Protein 2F2L (pdb70)

Secondary structure (DSSP, 8-state):
-EE-GGGGTPPPPSS--PBPPSSEEEEEEEE--S---SSHHHHHHHHHHHHHIIIIIS----S-SEEE-TTSPEEESSTTTB---SSS-HHHHTT-EEEEESS--SSSPPPHHHHHHHHHHHHHHHHTTSEEEEEEEEEHHHH-TT-GGG--HHHHHTTTT-TTB-/--EE-GGGGTPPPPSSPPPBPPSSEEEEEEEE-SS---SSHHHHHHHHHHHHHIIIIIS--SS-S-SEEE-TTS-EEESS-TTB--SSSTT-STT-EEEEESS--SSSPPPHHHHHHHHHHHHHHHHTTSEEEEEEEEEGGGTSSS-TT-HHHHHHHTTSTTB---

B-factor: mean 22.07, std 8.06, range [14.03, 99.48]

Nearest PDB structures (foldseek):
  1z6i-assembly1_A  TM=1.001E+00  e=1.846E-34  Drosophila melanogaster
  4zxm-assembly1_A  TM=9.402E-01  e=8.261E-18  Branchiostoma belcheri tsingtauense
  5xz3-assembly4_D  TM=9.185E-01  e=4.351E-17  Apis mellifera
  1yck-assembly1_A  TM=9.517E-01  e=1.892E-16  Homo sapiens
  3cor-assembly1_C  TM=9.547E-01  e=1.462E-15  Camelus dromedarius

Organism: Drosophila melanogaster (NCBI:txid7227)

Radius of gyration: 22.09 Å; Cα contacts (8 Å, |Δi|>4): 745; chains: 2; bounding box: 41×66×51 Å

GO terms:
  GO:0005886 plasma membrane (C, IDA)
  GO:0009617 response to bacterium (P, IDA)
  GO:0019731 antibacterial humoral response (P, IMP)
  GO:0098542 defense response to other organism (P, IMP)
  GO:0050777 negative regulation of immune response (P, IMP)
  GO:0061060 negative regulation of peptidoglycan recognition protein signaling pathway (P, IMP)
  GO:0005102 signaling receptor binding (F, IPI)

Solvent-accessible surface area: 15552 Å² total

Sequence (332 aa):
DDFVERQQWLAQPPQKEIPDLELPVGLVIALPTNSENCSTQAICVLRVRLLQTYDIESSQKDIAYNFLIGGDGNVYVGRGWNKMGAHMNNINYDSQSLSFAYIGSFKTIQPSAKKQLSVTRLLLERRGVKLGKIAPSYRFTASSKLMPSVTDFKADALYASFANWTHWSMVILKVAEWGGRPAKRMLDAQQLPINRVVISHTAAEGCESREVCSARVNVVQSFHMDSWGWDHIGYNFLVGGDGRVYEGRGWDYVGAHTKGYNRGSIGISFIGTFTTRKPNERQLEACQLLLQEGVRLKKLTTNYRLYGHRQLSATESPGEELYKIIKKWPHWSHE

Structure (mmCIF, N/CA/C/O backbone):
data_2F2L
#
_entry.id   2F2L
#
_cell.length_a   41.123
_cell.length_b   79.695
_cell.length_c   114.389
_cell.angle_alpha   90.00
_cell.angle_beta   90.00
_cell.angle_gamma   90.00
#
_symmetry.space_group_name_H-M   'P 21 21 21'
#
loop_
_entity.id
_entity.type
_entity.pdbx_description
1 polymer 'Peptidoglycan-recognition protein-LC isoform LCa'
2 polymer 'Peptidoglycan recognition protein-LC isoform LCx'
3 non-polymer 2-acetamido-2-deoxy-beta-D-glucopyranose
4 non-polymer 2-acetylamino-2-deoxy-alpha-L-idopyranose
5 non-polymer 'SULFATE ION'
6 non-polymer GLCNAC(BETA1-4)-MURNAC(1,6-ANHYDRO)-L-ALA-GAMMA-D-GLU-MESO-A2PM-D-ALA
7 non-polymer 'CITRIC ACID'
8 water water
#
loop_
_atom_site.group_PDB
_atom_site.id
_atom_site.type_symbol
_atom_site.label_atom_id
_atom_site.label_alt_id
_atom_site.label_comp_id
_atom_site.label_asym_id
_atom_site.label_entity_id
_atom_site.label_seq_id
_atom_site.pdbx_PDB_ins_code
_atom_site.Cartn_x
_atom_site.Cartn_y
_atom_site.Cartn_z
_atom_site.occupancy
_atom_site.B_iso_or_equiv
_atom_site.auth_seq_id
_atom_site.auth_comp_id
_atom_site.auth_asym_id
_atom_site.auth_atom_id
_atom_site.pdbx_PDB_model_num
ATOM 1 N N A ASP A 1 1 ? 17.279 -5.650 13.812 0.50 22.31 354 ASP A N 1
ATOM 2 N N B ASP A 1 1 ? 17.008 -6.373 13.191 0.50 21.83 354 ASP A N 1
ATOM 3 C CA A ASP A 1 1 ? 18.529 -6.306 13.310 0.50 22.02 354 ASP A CA 1
ATOM 4 C CA B ASP A 1 1 ? 18.484 -6.590 13.021 0.50 21.58 354 ASP A CA 1
ATOM 5 C C A ASP A 1 1 ? 19.227 -5.486 12.217 0.50 21.84 354 ASP A C 1
ATOM 6 C C B ASP A 1 1 ? 19.216 -5.539 12.157 0.50 21.58 354 ASP A C 1
ATOM 7 O O A ASP A 1 1 ? 20.425 -5.668 11.998 0.50 21.74 354 ASP A O 1
ATOM 8 O O B ASP A 1 1 ? 20.445 -5.581 12.079 0.50 21.51 354 ASP A O 1
ATOM 17 N N . PHE A 1 2 ? 18.482 -4.611 11.531 1.00 21.51 355 PHE A N 1
ATOM 18 C CA . PHE A 1 2 ? 19.085 -3.563 10.661 1.00 21.16 355 PHE A CA 1
ATOM 19 C C . PHE A 1 2 ? 19.075 -2.206 11.353 1.00 20.65 355 PHE A C 1
ATOM 20 O O . PHE A 1 2 ? 18.047 -1.776 11.851 1.00 20.70 355 PHE A O 1
ATOM 28 N N . VAL A 1 3 ? 20.209 -1.524 11.357 1.00 19.96 356 VAL A N 1
ATOM 29 C CA . VAL A 1 3 ? 20.287 -0.173 11.911 1.00 20.12 356 VAL A CA 1
ATOM 30 C C . VAL A 1 3 ? 20.352 0.780 10.725 1.00 19.70 356 VAL A C 1
ATOM 31 O O . VAL A 1 3 ? 21.320 0.779 9.960 1.00 19.63 356 VAL A O 1
ATOM 35 N N . GLU A 1 4 ? 19.278 1.539 10.552 1.00 19.18 357 GLU A N 1
ATOM 36 C CA . GLU A 1 4 ? 19.109 2.390 9.397 1.00 19.94 357 GLU A CA 1
ATOM 37 C C . GLU A 1 4 ? 20.055 3.575 9.533 1.00 19.84 357 GLU A C 1
ATOM 38 O O . GLU A 1 4 ? 20.517 3.906 10.622 1.00 19.57 357 GLU A O 1
ATOM 44 N N . ARG A 1 5 ? 20.342 4.192 8.398 1.00 20.62 358 ARG A N 1
ATOM 45 C CA . ARG A 1 5 ? 21.240 5.339 8.317 1.00 20.15 358 ARG A CA 1
ATOM 46 C C . ARG A 1 5 ? 20.904 6.415 9.353 1.00 20.45 358 ARG A C 1
ATOM 47 O O . ARG A 1 5 ? 21.791 6.941 10.026 1.00 19.87 358 ARG A O 1
ATOM 55 N N . GLN A 1 6 ? 19.618 6.745 9.459 1.00 20.54 359 GLN A N 1
ATOM 56 C CA . GLN A 1 6 ? 19.157 7.757 10.408 1.00 21.10 359 GLN A CA 1
ATOM 57 C C . GLN A 1 6 ? 19.530 7.398 11.858 1.00 20.45 359 GLN A C 1
ATOM 58 O O . GLN A 1 6 ? 19.884 8.288 12.656 1.00 18.62 359 GLN A O 1
ATOM 64 N N . GLN A 1 7 ? 19.471 6.102 12.191 1.00 19.69 360 GLN A N 1
ATOM 65 C CA . GLN A 1 7 ? 19.791 5.673 13.545 1.00 19.74 360 GLN A CA 1
ATOM 66 C C . GLN A 1 7 ? 21.282 5.818 13.842 1.00 19.38 360 GLN A C 1
ATOM 67 O O . GLN A 1 7 ? 21.645 5.915 15.010 1.00 19.18 360 GLN A O 1
ATOM 73 N N . TRP A 1 8 ? 22.149 5.825 12.821 1.00 18.96 361 TRP A N 1
ATOM 74 C CA . TRP A 1 8 ? 23.589 6.068 13.088 1.00 19.64 361 TRP A CA 1
ATOM 75 C C . TRP A 1 8 ? 24.061 7.479 12.711 1.00 19.58 361 TRP A C 1
ATOM 76 O O . TRP A 1 8 ? 25.254 7.768 12.635 1.00 19.69 361 TRP A O 1
ATOM 87 N N . LEU A 1 9 ? 23.099 8.381 12.550 1.00 20.14 362 LEU A N 1
ATOM 88 C CA . LEU A 1 9 ? 23.393 9.795 12.360 1.00 20.42 362 LEU A CA 1
ATOM 89 C C . LEU A 1 9 ? 24.096 10.051 11.030 1.00 20.26 362 LEU A C 1
ATOM 90 O O . LEU A 1 9 ? 24.849 10.998 10.888 1.00 20.03 362 LEU A O 1
ATOM 95 N N . ALA A 1 10 ? 23.803 9.209 10.038 1.00 20.33 363 ALA A N 1
ATOM 96 C CA . ALA A 1 10 ? 24.405 9.335 8.731 1.00 20.15 363 ALA A CA 1
ATOM 97 C C . ALA A 1 10 ? 24.226 10.733 8.133 1.00 20.41 363 ALA A C 1
ATOM 98 O O . ALA A 1 10 ? 23.126 11.296 8.125 1.00 21.33 363 ALA A O 1
ATOM 100 N N . GLN A 1 11 ? 25.332 11.269 7.640 1.00 20.02 364 GLN A N 1
ATOM 101 C CA . GLN A 1 11 ? 25.355 12.465 6.806 1.00 19.59 364 GLN A CA 1
ATOM 102 C C . GLN A 1 11 ? 24.724 12.105 5.461 1.00 19.43 364 GLN A C 1
ATOM 103 O O . GLN A 1 11 ? 24.988 11.026 4.928 1.00 17.93 364 GLN A O 1
ATOM 109 N N . PRO A 1 12 ? 23.861 12.975 4.916 1.00 19.75 365 PRO A N 1
ATOM 110 C CA . PRO A 1 12 ? 23.345 12.654 3.599 1.00 20.12 365 PRO A CA 1
ATOM 111 C C . PRO A 1 12 ? 24.486 12.682 2.567 1.00 20.15 365 PRO A C 1
ATOM 112 O O . PRO A 1 12 ? 25.446 13.428 2.761 1.00 21.11 365 PRO A O 1
ATOM 116 N N . PRO A 1 13 ? 24.421 11.832 1.526 1.00 19.83 366 PRO A N 1
ATOM 117 C CA . PRO A 1 13 ? 25.450 11.820 0.483 1.00 19.88 366 PRO A CA 1
ATOM 118 C C . PRO A 1 13 ? 25.708 13.184 -0.138 1.00 19.79 366 PRO A C 1
ATOM 119 O O . PRO A 1 13 ? 24.799 14.022 -0.256 1.00 18.13 366 PRO A O 1
ATOM 123 N N . GLN A 1 14 ? 26.953 13.375 -0.553 1.00 20.17 367 GLN A N 1
ATOM 124 C CA . GLN A 1 14 ? 27.413 14.648 -1.088 1.00 20.13 367 GLN A CA 1
ATOM 125 C C . GLN A 1 14 ? 26.727 14.993 -2.409 1.00 20.13 367 GLN A C 1
ATOM 126 O O . GLN A 1 14 ? 26.392 16.154 -2.659 1.00 19.64 367 GLN A O 1
ATOM 132 N N . LYS A 1 15 ? 26.567 13.974 -3.256 1.00 20.10 368 LYS A N 1
ATOM 133 C CA . LYS A 1 15 ? 25.947 14.084 -4.580 1.00 20.45 368 LYS A CA 1
ATOM 134 C C . LYS A 1 15 ? 25.165 12.800 -4.876 1.00 20.55 368 LYS A C 1
ATOM 135 O O . LYS A 1 15 ? 25.184 11.862 -4.085 1.00 21.77 368 LYS A O 1
ATOM 141 N N . GLU A 1 16 ? 24.514 12.743 -6.031 1.00 20.10 369 GLU A N 1
ATOM 142 C CA . GLU A 1 16 ? 23.857 11.526 -6.472 1.00 19.90 369 GLU A CA 1
ATOM 143 C C . GLU A 1 16 ? 24.881 10.390 -6.601 1.00 19.44 369 GLU A C 1
ATOM 144 O O . GLU A 1 16 ? 26.015 10.596 -7.031 1.00 18.56 369 GLU A O 1
ATOM 150 N N . ILE A 1 17 ? 24.452 9.191 -6.233 1.00 19.38 370 ILE A N 1
ATOM 151 C CA . ILE A 1 17 ? 25.266 7.982 -6.329 1.00 19.52 370 ILE A CA 1
ATOM 152 C C . ILE A 1 17 ? 24.629 7.061 -7.367 1.00 19.04 370 ILE A C 1
ATOM 153 O O . ILE A 1 17 ? 23.406 6.954 -7.424 1.00 18.57 370 ILE A O 1
ATOM 158 N N . PRO A 1 18 ? 25.439 6.423 -8.221 1.00 19.48 371 PRO A N 1
ATOM 159 C CA . PRO A 1 18 ? 24.814 5.612 -9.277 1.00 19.83 371 PRO A CA 1
ATOM 160 C C . PRO A 1 18 ? 24.156 4.342 -8.732 1.00 19.90 371 PRO A C 1
ATOM 161 O O . PRO A 1 18 ? 24.605 3.800 -7.733 1.00 19.33 371 PRO A O 1
ATOM 165 N N . ASP A 1 19 ? 23.087 3.904 -9.383 1.00 20.41 372 ASP A N 1
ATOM 166 C CA . ASP A 1 19 ? 22.449 2.636 -9.062 1.00 20.57 372 ASP A CA 1
ATOM 167 C C . ASP A 1 19 ? 23.282 1.476 -9.587 1.00 20.81 372 ASP A C 1
ATOM 168 O O . ASP A 1 19 ? 23.876 1.557 -10.658 1.00 21.20 372 ASP A O 1
ATOM 173 N N . LEU A 1 20 ? 23.285 0.381 -8.844 1.00 20.81 373 LEU A N 1
ATOM 174 C CA . LEU A 1 20 ? 23.731 -0.910 -9.380 1.00 20.52 373 LEU A CA 1
ATOM 175 C C . LEU A 1 20 ? 22.748 -1.528 -10.377 1.00 20.37 373 LEU A C 1
ATOM 176 O O . LEU A 1 20 ? 21.531 -1.415 -10.210 1.00 19.88 373 LEU A O 1
ATOM 181 N N . GLU A 1 21 ? 23.282 -2.209 -11.392 1.00 20.42 374 GLU A N 1
ATOM 182 C CA . GLU A 1 21 ? 22.496 -3.167 -12.168 1.00 20.62 374 GLU A CA 1
ATOM 183 C C . GLU A 1 21 ? 22.335 -4.423 -11.313 1.00 20.41 374 GLU A C 1
ATOM 184 O O . GLU A 1 21 ? 23.330 -5.041 -10.915 1.00 20.72 374 GLU A O 1
ATOM 190 N N . LEU A 1 22 ? 21.097 -4.795 -11.023 1.00 19.94 375 LEU A N 1
ATOM 191 C CA . LEU A 1 22 ? 20.825 -5.933 -10.143 1.00 19.99 375 LEU A CA 1
ATOM 192 C C . LEU A 1 22 ? 20.250 -7.111 -10.940 1.00 19.80 375 LEU A C 1
ATOM 193 O O . LEU A 1 22 ? 19.670 -6.911 -11.984 1.00 18.50 375 LEU A O 1
ATOM 198 N N . PRO A 1 23 ? 20.395 -8.344 -10.426 1.00 20.28 376 PRO A N 1
ATOM 199 C CA . PRO A 1 23 ? 21.104 -8.715 -9.208 1.00 20.43 376 PRO A CA 1
ATOM 200 C C . PRO A 1 23 ? 22.598 -8.765 -9.449 1.00 20.27 376 PRO A C 1
ATOM 201 O O . PRO A 1 23 ? 23.018 -8.928 -10.600 1.00 20.84 376 PRO A O 1
ATOM 205 N N . VAL A 1 24 ? 23.390 -8.623 -8.388 1.00 19.96 377 VAL A N 1
ATOM 206 C CA . VAL A 1 24 ? 24.846 -8.809 -8.489 1.00 19.68 377 VAL A CA 1
ATOM 207 C C . VAL A 1 24 ? 25.219 -10.281 -8.340 1.00 19.70 377 VAL A C 1
ATOM 208 O O . VAL A 1 24 ? 24.544 -11.044 -7.629 1.00 19.38 377 VAL A O 1
ATOM 212 N N . GLY A 1 25 ? 26.299 -10.675 -9.005 1.00 19.55 378 GLY A N 1
ATOM 213 C CA . GLY A 1 25 ? 26.817 -12.041 -8.904 1.00 19.38 378 GLY A CA 1
ATOM 214 C C . GLY A 1 25 ? 27.972 -12.155 -7.925 1.00 19.18 378 GLY A C 1
ATOM 215 O O . GLY A 1 25 ? 28.512 -13.243 -7.704 1.00 18.12 378 GLY A O 1
ATOM 216 N N . LEU A 1 26 ? 28.335 -11.030 -7.318 1.00 18.90 379 LEU A N 1
ATOM 217 C CA . LEU A 1 26 ? 29.529 -10.961 -6.480 1.00 19.02 379 LEU A CA 1
ATOM 218 C C . LEU A 1 26 ? 29.299 -10.141 -5.205 1.00 18.87 379 LEU A C 1
ATOM 219 O O . LEU A 1 26 ? 28.803 -9.011 -5.259 1.00 19.10 379 LEU A O 1
ATOM 224 N N . VAL A 1 27 ? 29.671 -10.713 -4.069 1.00 18.38 380 VAL A N 1
ATOM 225 C CA . VAL A 1 27 ? 29.631 -10.024 -2.780 1.00 18.32 380 VAL A CA 1
ATOM 226 C C . VAL A 1 27 ? 31.040 -10.056 -2.204 1.00 18.40 380 VAL A C 1
ATOM 227 O O . VAL A 1 27 ? 31.678 -11.120 -2.183 1.00 18.30 380 VAL A O 1
ATOM 231 N N . ILE A 1 28 ? 31.539 -8.901 -1.754 1.00 18.35 381 ILE A N 1
ATOM 232 C CA . ILE A 1 28 ? 32.938 -8.758 -1.323 1.00 18.05 381 ILE A CA 1
ATOM 233 C C . ILE A 1 28 ? 33.036 -8.404 0.157 1.00 18.67 381 ILE A C 1
ATOM 234 O O . ILE A 1 28 ? 32.375 -7.454 0.640 1.00 18.54 381 ILE A O 1
ATOM 239 N N . ALA A 1 29 ? 33.860 -9.163 0.880 1.00 18.37 382 ALA A N 1
ATOM 240 C CA . ALA A 1 29 ? 34.077 -8.911 2.300 1.00 18.95 382 ALA A CA 1
ATOM 241 C C . ALA A 1 29 ? 35.327 -8.055 2.504 1.00 18.72 382 ALA A C 1
ATOM 242 O O . ALA A 1 29 ? 36.316 -8.210 1.793 1.00 19.75 382 ALA A O 1
ATOM 244 N N . LEU A 1 30 ? 35.244 -7.118 3.439 1.00 18.69 383 LEU A N 1
ATOM 245 C CA . LEU A 1 30 ? 36.349 -6.223 3.745 1.00 19.34 383 LEU A CA 1
ATOM 246 C C . LEU A 1 30 ? 36.383 -5.918 5.250 1.00 19.53 383 LEU A C 1
ATOM 247 O O . LEU A 1 30 ? 35.347 -5.922 5.908 1.00 19.77 383 LEU A O 1
ATOM 252 N N . PRO A 1 31 ? 37.577 -5.637 5.789 1.00 19.25 384 PRO A N 1
ATOM 253 C CA . PRO A 1 31 ? 37.676 -5.105 7.145 1.00 19.43 384 PRO A CA 1
ATOM 254 C C . PRO A 1 31 ? 37.516 -3.580 7.130 1.00 19.33 384 PRO A C 1
ATOM 255 O O . PRO A 1 31 ? 37.833 -2.941 6.126 1.00 19.01 384 PRO A O 1
ATOM 259 N N . THR A 1 32 ? 37.037 -2.989 8.217 1.00 19.65 385 THR A N 1
ATOM 260 C CA . THR A 1 32 ? 37.007 -1.521 8.277 1.00 20.14 385 THR A CA 1
ATOM 261 C C . THR A 1 32 ? 38.364 -0.977 8.742 1.00 20.42 385 THR A C 1
ATOM 262 O O . THR A 1 32 ? 38.674 0.201 8.539 1.00 19.91 385 THR A O 1
ATOM 266 N N . ASN A 1 33 ? 39.163 -1.844 9.371 1.00 20.74 386 ASN A N 1
ATOM 267 C CA . ASN A 1 33 ? 40.398 -1.455 10.064 1.00 20.44 386 ASN A CA 1
ATOM 268 C C . ASN A 1 33 ? 40.210 -0.339 11.083 1.00 20.61 386 ASN A C 1
ATOM 269 O O . ASN A 1 33 ? 41.120 0.441 11.346 1.00 21.13 386 ASN A O 1
ATOM 274 N N . SER A 1 34 ? 39.023 -0.288 11.674 1.00 21.22 387 SER A N 1
ATOM 275 C CA . SER A 1 34 ? 38.737 0.565 12.801 1.00 20.98 387 SER A CA 1
ATOM 276 C C . SER A 1 34 ? 38.762 -0.337 14.029 1.00 21.36 387 SER A C 1
ATOM 277 O O . SER A 1 34 ? 38.790 -1.565 13.895 1.00 22.02 387 SER A O 1
ATOM 280 N N . GLU A 1 35 ? 38.746 0.258 15.217 1.00 20.93 388 GLU A N 1
ATOM 281 C CA . GLU A 1 35 ? 38.423 -0.488 16.431 1.00 21.66 388 GLU A CA 1
ATOM 282 C C . GLU A 1 35 ? 37.089 -1.200 16.247 1.00 21.16 388 GLU A C 1
ATOM 283 O O . GLU A 1 35 ? 36.261 -0.768 15.454 1.00 20.82 388 GLU A O 1
ATOM 289 N N . ASN A 1 36 ? 36.888 -2.298 16.961 1.00 21.21 389 ASN A N 1
ATOM 290 C CA . ASN A 1 36 ? 35.662 -3.071 16.826 1.00 21.89 389 ASN A CA 1
ATOM 291 C C . ASN A 1 36 ? 34.562 -2.515 17.747 1.00 21.31 389 ASN A C 1
ATOM 292 O O . ASN A 1 36 ? 34.689 -1.411 18.276 1.00 21.23 389 ASN A O 1
ATOM 297 N N . CYS A 1 37 ? 33.477 -3.258 17.912 1.00 21.05 390 CYS A N 1
ATOM 298 C CA . CYS A 1 37 ? 32.356 -2.811 18.740 1.00 20.85 390 CYS A CA 1
ATOM 299 C C . CYS A 1 37 ? 31.531 -4.021 19.193 1.00 20.25 390 CYS A C 1
ATOM 300 O O . CYS A 1 37 ? 31.426 -4.999 18.473 1.00 20.44 390 CYS A O 1
ATOM 303 N N . SER A 1 38 ? 30.982 -3.974 20.405 1.00 19.71 391 SER A N 1
ATOM 304 C CA . SER A 1 38 ? 30.188 -5.082 20.914 1.00 19.08 391 SER A CA 1
ATOM 305 C C . SER A 1 38 ? 28.783 -4.695 21.339 1.00 18.46 391 SER A C 1
ATOM 306 O O . SER A 1 38 ? 28.034 -5.542 21.826 1.00 18.14 391 SER A O 1
ATOM 309 N N . THR A 1 39 ? 28.433 -3.425 21.192 1.00 17.52 392 THR A N 1
ATOM 310 C CA . THR A 1 39 ? 27.094 -2.948 21.488 1.00 18.09 392 THR A CA 1
ATOM 311 C C . THR A 1 39 ? 26.673 -1.979 20.394 1.00 17.46 392 THR A C 1
ATOM 312 O O . THR A 1 39 ? 27.519 -1.385 19.745 1.00 17.15 392 THR A O 1
ATOM 316 N N . GLN A 1 40 ? 25.369 -1.833 20.188 1.00 17.55 393 GLN A N 1
ATOM 317 C CA . GLN A 1 40 ? 24.846 -0.910 19.174 1.00 17.80 393 GLN A CA 1
ATOM 318 C C . GLN A 1 40 ? 25.393 0.513 19.333 1.00 17.51 393 GLN A C 1
ATOM 319 O O . GLN A 1 40 ? 25.761 1.142 18.360 1.00 16.72 393 GLN A O 1
ATOM 325 N N . ALA A 1 41 ? 25.469 1.008 20.563 1.00 17.74 394 ALA A N 1
ATOM 326 C CA . ALA A 1 41 ? 25.941 2.376 20.795 1.00 17.82 394 ALA A CA 1
ATOM 327 C C . ALA A 1 41 ? 27.383 2.602 20.309 1.00 18.09 394 ALA A C 1
ATOM 328 O O . ALA A 1 41 ? 27.708 3.657 19.743 1.00 17.48 394 ALA A O 1
ATOM 330 N N . ILE A 1 42 ? 28.250 1.618 20.530 1.00 17.93 395 ILE A N 1
ATOM 331 C CA . ILE A 1 42 ? 29.639 1.747 20.092 1.00 18.01 395 ILE A CA 1
ATOM 332 C C . ILE A 1 42 ? 29.765 1.489 18.593 1.00 17.76 395 ILE A C 1
ATOM 333 O O . ILE A 1 42 ? 30.550 2.149 17.915 1.00 16.95 395 ILE A O 1
ATOM 338 N N . CYS A 1 43 ? 28.999 0.534 18.067 1.00 18.36 396 CYS A N 1
ATOM 339 C CA . CYS A 1 43 ? 28.988 0.298 16.619 1.00 18.65 396 CYS A CA 1
ATOM 340 C C . CYS A 1 43 ? 28.540 1.537 15.862 1.00 18.62 396 CYS A C 1
ATOM 341 O O . CYS A 1 43 ? 29.122 1.875 14.838 1.00 18.63 396 CYS A O 1
ATOM 344 N N . VAL A 1 44 ? 27.509 2.205 16.366 1.00 18.42 397 VAL A N 1
ATOM 345 C CA . VAL A 1 44 ? 27.052 3.451 15.783 1.00 19.01 397 VAL A CA 1
ATOM 346 C C . VAL A 1 44 ? 28.194 4.482 15.733 1.00 18.91 397 VAL A C 1
ATOM 347 O O . VAL A 1 44 ? 28.369 5.141 14.721 1.00 18.83 397 VAL A O 1
ATOM 351 N N . LEU A 1 45 ? 28.950 4.604 16.825 1.00 19.08 398 LEU A N 1
ATOM 352 C CA . LEU A 1 45 ? 30.138 5.464 16.869 1.00 19.31 398 LEU A CA 1
ATOM 353 C C . LEU A 1 45 ? 31.125 5.074 15.785 1.00 19.39 398 LEU A C 1
ATOM 354 O O . LEU A 1 45 ? 31.638 5.929 15.040 1.00 19.73 398 LEU A O 1
ATOM 359 N N . ARG A 1 46 ? 31.404 3.778 15.683 1.00 18.96 399 ARG A N 1
ATOM 360 C CA . ARG A 1 46 ? 32.343 3.311 14.666 1.00 18.97 399 ARG A CA 1
ATOM 361 C C . ARG A 1 46 ? 31.883 3.670 13.251 1.00 18.82 399 ARG A C 1
ATOM 362 O O . ARG A 1 46 ? 32.685 4.162 12.446 1.00 19.29 399 ARG A O 1
ATOM 370 N N . VAL A 1 47 ? 30.609 3.408 12.949 1.00 18.82 400 VAL A N 1
ATOM 371 C CA . VAL A 1 47 ? 30.096 3.591 11.589 1.00 19.10 400 VAL A CA 1
ATOM 372 C C . VAL A 1 47 ? 30.053 5.081 11.209 1.00 19.22 400 VAL A C 1
ATOM 373 O O . VAL A 1 47 ? 30.451 5.439 10.104 1.00 19.71 400 VAL A O 1
ATOM 377 N N . ARG A 1 48 ? 29.603 5.930 12.138 1.00 19.59 401 ARG A N 1
ATOM 378 C CA . ARG A 1 48 ? 29.481 7.367 11.884 1.00 19.61 401 ARG A CA 1
ATOM 379 C C . ARG A 1 48 ? 30.864 7.988 11.691 1.00 19.50 401 ARG A C 1
ATOM 380 O O . ARG A 1 48 ? 31.058 8.795 10.776 1.00 18.68 401 ARG A O 1
ATOM 388 N N . LEU A 1 49 ? 31.835 7.567 12.501 1.00 19.14 402 LEU A N 1
ATOM 389 C CA . LEU A 1 49 ? 33.203 8.045 12.323 1.00 19.57 402 LEU A CA 1
ATOM 390 C C . LEU A 1 49 ? 33.868 7.545 11.030 1.00 19.75 402 LEU A C 1
ATOM 391 O O . LEU A 1 49 ? 34.642 8.271 10.419 1.00 20.26 402 LEU A O 1
ATOM 396 N N . LEU A 1 50 ? 33.600 6.303 10.638 1.00 19.68 403 LEU A N 1
ATOM 397 C CA . LEU A 1 50 ? 34.047 5.798 9.326 1.00 19.72 403 LEU A CA 1
ATOM 398 C C . LEU A 1 50 ? 33.468 6.596 8.165 1.00 19.06 403 LEU A C 1
ATOM 399 O O . LEU A 1 50 ? 34.147 6.805 7.157 1.00 19.25 403 LEU A O 1
ATOM 404 N N . GLN A 1 51 ? 32.206 7.017 8.295 1.00 18.83 404 GLN A N 1
ATOM 405 C CA . GLN A 1 51 ? 31.583 7.806 7.244 1.00 18.99 404 GLN A CA 1
ATOM 406 C C . GLN A 1 51 ? 32.334 9.106 7.061 1.00 18.99 404 GLN A C 1
ATOM 407 O O . GLN A 1 51 ? 32.626 9.493 5.960 1.00 19.48 404 GLN A O 1
ATOM 413 N N . THR A 1 52 ? 32.630 9.791 8.145 1.00 19.35 405 THR A N 1
ATOM 414 C CA . THR A 1 52 ? 33.455 10.993 8.060 1.00 19.71 405 THR A CA 1
ATOM 415 C C . THR A 1 52 ? 34.808 10.743 7.416 1.00 19.49 405 THR A C 1
ATOM 416 O O . THR A 1 52 ? 35.238 11.516 6.575 1.00 19.64 405 THR A O 1
ATOM 420 N N . TYR A 1 53 ? 35.487 9.680 7.837 1.00 19.69 406 TYR A N 1
ATOM 421 C CA . TYR A 1 53 ? 36.755 9.320 7.266 1.00 19.26 406 TYR A CA 1
ATOM 422 C C . TYR A 1 53 ? 36.620 9.096 5.760 1.00 19.30 406 TYR A C 1
ATOM 423 O O . TYR A 1 53 ? 37.390 9.625 4.967 1.00 18.80 406 TYR A O 1
ATOM 432 N N . ASP A 1 54 ? 35.625 8.321 5.370 1.00 19.49 407 ASP A N 1
ATOM 433 C CA . ASP A 1 54 ? 35.414 8.032 3.954 1.00 19.28 407 ASP A CA 1
ATOM 434 C C . ASP A 1 54 ? 35.122 9.271 3.125 1.00 19.53 407 ASP A C 1
ATOM 435 O O . ASP A 1 54 ? 35.627 9.401 2.002 1.00 18.11 407 ASP A O 1
ATOM 440 N N . ILE A 1 55 ? 34.313 10.178 3.665 1.00 19.40 408 ILE A N 1
ATOM 441 C CA . ILE A 1 55 ? 33.980 11.399 2.932 1.00 19.42 408 ILE A CA 1
ATOM 442 C C . ILE A 1 55 ? 35.132 12.398 2.921 1.00 19.93 408 ILE A C 1
ATOM 443 O O . ILE A 1 55 ? 35.497 12.932 1.855 1.00 19.44 408 ILE A O 1
ATOM 448 N N . GLU A 1 56 ? 35.724 12.629 4.088 1.00 20.46 409 GLU A N 1
ATOM 449 C CA . GLU A 1 56 ? 36.651 13.738 4.262 1.00 20.87 409 GLU A CA 1
ATOM 450 C C . GLU A 1 56 ? 38.111 13.403 4.026 1.00 21.49 409 GLU A C 1
ATOM 451 O O . GLU A 1 56 ? 38.826 14.249 3.488 1.00 22.49 409 GLU A O 1
ATOM 457 N N . SER A 1 57 ? 38.564 12.209 4.397 1.00 21.50 410 SER A N 1
ATOM 458 C CA . SER A 1 57 ? 39.921 11.773 4.043 1.00 21.99 410 SER A CA 1
ATOM 459 C C . SER A 1 57 ? 39.950 11.093 2.686 1.00 21.66 410 SER A C 1
ATOM 460 O O . SER A 1 57 ? 40.736 11.484 1.829 1.00 22.20 410 SER A O 1
ATOM 463 N N . SER A 1 58 ? 39.081 10.103 2.483 1.00 21.44 411 SER A N 1
ATOM 464 C CA . SER A 1 58 ? 39.040 9.356 1.209 1.00 21.31 411 SER A CA 1
ATOM 465 C C . SER A 1 58 ? 38.309 10.073 0.055 1.00 21.03 411 SER A C 1
ATOM 466 O O . SER A 1 58 ? 38.355 9.598 -1.089 1.00 20.05 411 SER A O 1
ATOM 469 N N . GLN A 1 59 ? 37.655 11.204 0.339 1.00 19.94 412 GLN A N 1
ATOM 470 C CA . GLN A 1 59 ? 36.932 11.956 -0.703 1.00 19.99 412 GLN A CA 1
ATOM 471 C C . GLN A 1 59 ? 35.887 11.121 -1.473 1.00 19.34 412 GLN A C 1
ATOM 472 O O . GLN A 1 59 ? 35.700 11.282 -2.679 1.00 18.20 412 GLN A O 1
ATOM 478 N N . LYS A 1 60 ? 35.212 10.227 -0.759 1.00 19.54 413 LYS A N 1
ATOM 479 C CA . LYS A 1 60 ? 34.109 9.444 -1.342 1.00 19.71 413 LYS A CA 1
ATOM 480 C C . LYS A 1 60 ? 32.832 10.231 -1.200 1.00 19.89 413 LYS A C 1
ATOM 481 O O . LYS A 1 60 ? 32.775 11.154 -0.367 1.00 20.31 413 LYS A O 1
ATOM 494 N N . ASP A 1 62 ? 30.082 9.095 0.091 1.00 19.63 415 ASP A N 1
ATOM 495 C CA . ASP A 1 62 ? 29.321 8.539 1.206 1.00 19.55 415 ASP A CA 1
ATOM 496 C C . ASP A 1 62 ? 30.215 7.452 1.779 1.00 19.12 415 ASP A C 1
ATOM 497 O O . ASP A 1 62 ? 31.225 7.092 1.154 1.00 18.64 415 ASP A O 1
ATOM 502 N N . ILE A 1 63 ? 29.860 6.927 2.950 1.00 18.86 416 ILE A N 1
ATOM 503 C CA . ILE A 1 63 ? 30.485 5.710 3.460 1.00 18.88 416 ILE A CA 1
ATOM 504 C C . ILE A 1 63 ? 30.636 4.713 2.311 1.00 18.73 416 ILE A C 1
ATOM 505 O O . ILE A 1 63 ? 29.756 4.601 1.451 1.00 18.57 416 ILE A O 1
ATOM 510 N N . ALA A 1 64 ? 31.772 4.020 2.266 1.00 18.45 417 ALA A N 1
ATOM 511 C CA . ALA A 1 64 ? 32.192 3.332 1.053 1.00 18.47 417 ALA A CA 1
ATOM 512 C C . ALA A 1 64 ? 31.399 2.051 0.770 1.00 18.82 417 ALA A C 1
ATOM 513 O O . ALA A 1 64 ? 31.439 1.538 -0.359 1.00 19.05 417 ALA A O 1
ATOM 515 N N . TYR A 1 65 ? 30.653 1.564 1.765 1.00 19.28 418 TYR A N 1
ATOM 516 C CA . TYR A 1 65 ? 30.138 0.196 1.755 1.00 19.35 418 TYR A CA 1
ATOM 517 C C . TYR A 1 65 ? 28.620 0.099 1.658 1.00 19.64 418 TYR A C 1
ATOM 518 O O . TYR A 1 65 ? 27.893 0.979 2.085 1.00 18.57 418 TYR A O 1
ATOM 527 N N . ASN A 1 66 ? 28.146 -1.014 1.105 1.00 19.79 419 ASN A N 1
ATOM 528 C CA . ASN A 1 66 ? 26.711 -1.257 1.052 1.00 19.67 419 ASN A CA 1
ATOM 529 C C . ASN A 1 66 ? 26.113 -1.546 2.431 1.00 19.49 419 ASN A C 1
ATOM 530 O O . ASN A 1 66 ? 25.083 -0.984 2.788 1.00 19.12 419 ASN A O 1
ATOM 535 N N . PHE A 1 67 ? 26.783 -2.398 3.193 1.00 19.36 420 PHE A N 1
ATOM 536 C CA . PHE A 1 67 ? 26.360 -2.753 4.558 1.00 19.18 420 PHE A CA 1
ATOM 537 C C . PHE A 1 67 ? 27.594 -2.916 5.384 1.00 19.08 420 PHE A C 1
ATOM 538 O O . PHE A 1 67 ? 28.636 -3.249 4.842 1.00 19.97 420 PHE A O 1
ATOM 546 N N . LEU A 1 68 ? 27.473 -2.653 6.683 1.00 19.14 421 LEU A N 1
ATOM 547 C CA . LEU A 1 68 ? 28.536 -2.881 7.645 1.00 19.30 421 LEU A CA 1
ATOM 548 C C . LEU A 1 68 ? 28.012 -3.809 8.754 1.00 19.51 421 LEU A C 1
ATOM 549 O O . LEU A 1 68 ? 26.887 -3.654 9.210 1.00 20.08 421 LEU A O 1
ATOM 554 N N . ILE A 1 69 ? 28.834 -4.758 9.184 1.00 19.32 422 ILE A N 1
ATOM 555 C CA . ILE A 1 69 ? 28.425 -5.750 10.182 1.00 19.49 422 ILE A CA 1
ATOM 556 C C . ILE A 1 69 ? 29.232 -5.569 11.453 1.00 19.10 422 ILE A C 1
ATOM 557 O O . ILE A 1 69 ? 30.456 -5.691 11.458 1.00 19.28 422 ILE A O 1
ATOM 562 N N . GLY A 1 70 ? 28.533 -5.272 12.535 1.00 19.19 423 GLY A N 1
ATOM 563 C CA . GLY A 1 70 ? 29.173 -4.999 13.816 1.00 19.68 423 GLY A CA 1
ATOM 564 C C . GLY A 1 70 ? 29.291 -6.236 14.695 1.00 19.49 423 GLY A C 1
ATOM 565 O O . GLY A 1 70 ? 28.530 -7.196 14.544 1.00 19.77 423 GLY A O 1
ATOM 566 N N . GLY A 1 71 ? 30.231 -6.199 15.634 1.00 19.63 424 GLY A N 1
ATOM 567 C CA . GLY A 1 71 ? 30.434 -7.305 16.578 1.00 19.58 424 GLY A CA 1
ATOM 568 C C . GLY A 1 71 ? 29.190 -7.668 17.369 1.00 19.76 424 GLY A C 1
ATOM 569 O O . GLY A 1 71 ? 29.065 -8.800 17.835 1.00 20.28 424 GLY A O 1
ATOM 570 N N . ASP A 1 72 ? 28.281 -6.704 17.531 1.00 19.71 425 ASP A N 1
ATOM 571 C CA . ASP A 1 72 ? 26.968 -6.932 18.150 1.00 19.59 425 ASP A CA 1
ATOM 572 C C . ASP A 1 72 ? 26.036 -7.805 17.291 1.00 19.57 425 ASP A C 1
ATOM 573 O O . ASP A 1 72 ? 24.943 -8.167 17.733 1.00 19.77 425 ASP A O 1
ATOM 578 N N . GLY A 1 73 ? 26.439 -8.104 16.055 1.00 19.40 426 GLY A N 1
ATOM 579 C CA . GLY A 1 73 ? 25.619 -8.915 15.157 1.00 19.16 426 GLY A CA 1
ATOM 580 C C . GLY A 1 73 ? 24.509 -8.161 14.450 1.00 18.90 426 GLY A C 1
ATOM 581 O O . GLY A 1 73 ? 23.618 -8.782 13.876 1.00 19.02 426 GLY A O 1
ATOM 582 N N . ASN A 1 74 ? 24.558 -6.828 14.487 1.00 18.56 427 ASN A N 1
ATOM 583 C CA . ASN A 1 74 ? 23.607 -5.984 13.756 1.00 18.89 427 ASN A CA 1
ATOM 584 C C . ASN A 1 74 ? 24.189 -5.583 12.405 1.00 18.66 427 ASN A C 1
ATOM 585 O O . ASN A 1 74 ? 25.404 -5.467 12.261 1.00 19.02 427 ASN A O 1
ATOM 590 N N . VAL A 1 75 ? 23.312 -5.382 11.428 1.00 18.78 428 VAL A N 1
ATOM 591 C CA . VAL A 1 75 ? 23.678 -4.912 10.098 1.00 19.15 428 VAL A CA 1
ATOM 592 C C . VAL A 1 75 ? 23.404 -3.400 10.010 1.00 19.47 428 VAL A C 1
ATOM 593 O O . VAL A 1 75 ? 22.263 -2.955 10.190 1.00 19.39 428 VAL A O 1
ATOM 597 N N . TYR A 1 76 ? 24.454 -2.630 9.746 1.00 19.45 429 TYR A N 1
ATOM 598 C CA . TYR A 1 76 ? 24.369 -1.161 9.636 1.00 19.69 429 TYR A CA 1
ATOM 599 C C . TYR A 1 76 ? 24.241 -0.818 8.162 1.00 19.66 429 TYR A C 1
ATOM 600 O O . TYR A 1 76 ? 25.050 -1.229 7.355 1.00 19.78 429 TYR A O 1
ATOM 609 N N . VAL A 1 77 ? 23.180 -0.110 7.815 1.00 19.86 430 VAL A N 1
ATOM 610 C CA . VAL A 1 77 ? 22.935 0.230 6.432 1.00 20.28 430 VAL A CA 1
ATOM 611 C C . VAL A 1 77 ? 23.920 1.333 6.002 1.00 20.16 430 VAL A C 1
ATOM 612 O O . VAL A 1 77 ? 23.992 2.405 6.625 1.00 20.13 430 VAL A O 1
ATOM 616 N N . GLY A 1 78 ? 24.675 1.035 4.950 1.00 19.67 431 GLY A N 1
ATOM 617 C CA . GLY A 1 78 ? 25.605 1.970 4.342 1.00 19.21 431 GLY A CA 1
ATOM 618 C C . GLY A 1 78 ? 24.902 2.558 3.140 1.00 18.71 431 GLY A C 1
ATOM 619 O O . GLY A 1 78 ? 23.917 3.268 3.287 1.00 18.47 431 GLY A O 1
ATOM 620 N N . ARG A 1 79 ? 25.378 2.227 1.946 1.00 18.42 432 ARG A N 1
ATOM 621 C CA . ARG A 1 79 ? 24.711 2.654 0.717 1.00 18.12 432 ARG A CA 1
ATOM 622 C C . ARG A 1 79 ? 23.504 1.785 0.365 1.00 18.35 432 ARG A C 1
ATOM 623 O O . ARG A 1 79 ? 22.742 2.109 -0.552 1.00 18.00 432 ARG A O 1
ATOM 631 N N . GLY A 1 80 ? 23.351 0.657 1.051 1.00 18.55 433 GLY A N 1
ATOM 632 C CA . GLY A 1 80 ? 22.197 -0.209 0.845 1.00 18.99 433 GLY A CA 1
ATOM 633 C C . GLY A 1 80 ? 22.305 -1.124 -0.357 1.00 19.15 433 GLY A C 1
ATOM 634 O O . GLY A 1 80 ? 23.367 -1.255 -0.969 1.00 19.42 433 GLY A O 1
ATOM 635 N N . TRP A 1 81 ? 21.174 -1.756 -0.682 1.00 19.49 434 TRP A N 1
ATOM 636 C CA . TRP A 1 81 ? 21.080 -2.779 -1.723 1.00 19.60 434 TRP A CA 1
ATOM 637 C C . TRP A 1 81 ? 21.225 -2.235 -3.127 1.00 19.90 434 TRP A C 1
ATOM 638 O O . TRP A 1 81 ? 21.683 -2.942 -4.016 1.00 19.85 434 TRP A O 1
ATOM 649 N N . ASN A 1 82 ? 20.803 -0.992 -3.338 1.00 19.86 435 ASN A N 1
ATOM 650 C CA . ASN A 1 82 ? 20.551 -0.519 -4.689 1.00 19.66 435 ASN A CA 1
ATOM 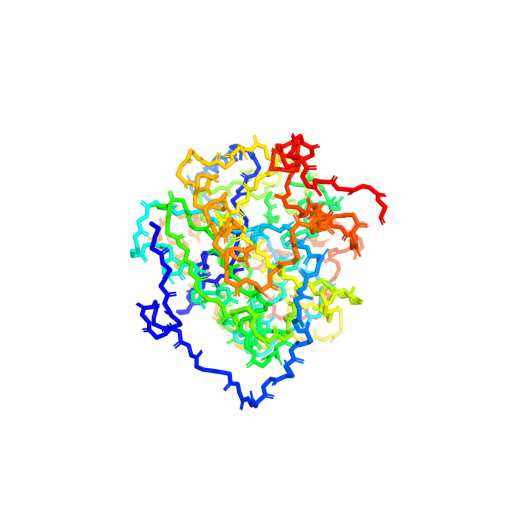651 C C . ASN A 1 82 ? 21.579 0.424 -5.248 1.00 19.32 435 ASN A C 1
ATOM 652 O O . ASN A 1 82 ? 21.528 0.724 -6.425 1.00 18.96 435 ASN A O 1
ATOM 657 N N . LYS A 1 83 ? 22.503 0.898 -4.412 1.00 20.16 436 LYS A N 1
ATOM 658 C CA . LYS A 1 83 ? 23.486 1.901 -4.832 1.00 20.45 436 LYS A CA 1
ATOM 659 C C . LYS A 1 83 ? 24.899 1.323 -4.917 1.00 21.04 436 LYS A C 1
ATOM 660 O O . LYS A 1 83 ? 25.294 0.485 -4.109 1.00 20.98 436 LYS A O 1
ATOM 666 N N . MET A 1 84 ? 25.649 1.791 -5.911 1.00 21.13 437 MET A N 1
ATOM 667 C CA . MET A 1 84 ? 27.019 1.358 -6.120 1.00 21.38 437 MET A CA 1
ATOM 668 C C . MET A 1 84 ? 27.931 1.823 -4.956 1.00 20.61 437 MET A C 1
ATOM 669 O O . MET A 1 84 ? 27.892 2.990 -4.531 1.00 19.02 437 MET A O 1
ATOM 674 N N . GLY A 1 85 ? 28.700 0.885 -4.414 1.00 19.53 438 GLY A N 1
ATOM 675 C CA . GLY A 1 85 ? 29.680 1.180 -3.400 1.00 19.74 438 GLY A C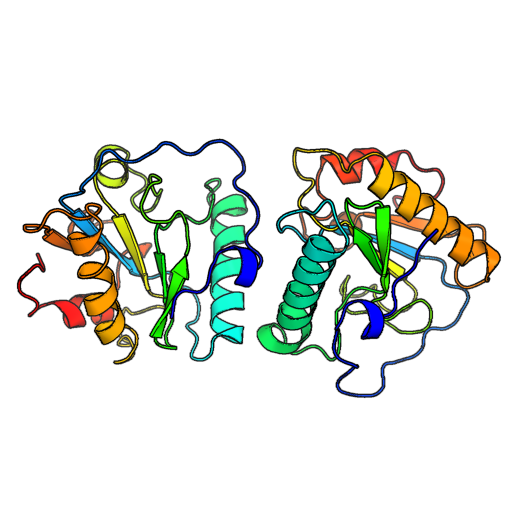A 1
ATOM 676 C C . GLY A 1 85 ? 30.961 1.704 -4.005 1.00 19.62 438 GLY A C 1
ATOM 677 O O . GLY A 1 85 ? 31.070 1.871 -5.223 1.00 18.83 438 GLY A O 1
ATOM 678 N N . ALA A 1 86 ? 31.927 1.986 -3.134 1.00 19.87 439 ALA A N 1
ATOM 679 C CA . ALA A 1 86 ? 33.222 2.519 -3.543 1.00 19.71 439 ALA A CA 1
ATOM 680 C C . ALA A 1 86 ? 34.354 1.767 -2.827 1.00 19.80 439 ALA A C 1
ATOM 681 O O . ALA A 1 86 ? 35.435 2.296 -2.577 1.00 19.88 439 ALA A O 1
ATOM 683 N N . HIS A 1 87 ? 34.091 0.501 -2.553 1.00 19.59 440 HIS A N 1
ATOM 684 C CA . HIS A 1 87 ? 34.946 -0.318 -1.713 1.00 19.56 440 HIS A CA 1
ATOM 685 C C . HIS A 1 87 ? 36.254 -0.746 -2.392 1.00 19.29 440 HIS A C 1
ATOM 686 O O . HIS A 1 87 ? 37.289 -0.737 -1.751 1.00 20.47 440 HIS A O 1
ATOM 693 N N . MET A 1 88 ? 36.229 -1.105 -3.671 1.00 19.47 441 MET A N 1
ATOM 694 C CA . MET A 1 88 ? 37.464 -1.519 -4.370 1.00 19.27 441 MET A CA 1
ATOM 695 C C . MET A 1 88 ? 38.241 -0.379 -5.057 1.00 19.49 441 MET A C 1
ATOM 696 O O . MET A 1 88 ? 39.381 -0.588 -5.516 1.00 19.21 441 MET A O 1
ATOM 701 N N . ASN A 1 89 ? 37.650 0.814 -5.130 1.00 19.33 442 ASN A N 1
ATOM 702 C CA . ASN A 1 89 ? 38.250 1.931 -5.878 1.00 19.49 442 ASN A CA 1
ATOM 703 C C . ASN A 1 89 ? 38.550 1.491 -7.307 1.00 19.07 442 ASN A C 1
ATOM 704 O O . ASN A 1 89 ? 39.595 1.818 -7.879 1.00 18.33 442 ASN A O 1
ATOM 709 N N . ASN A 1 90 ? 37.619 0.723 -7.859 1.00 18.94 443 ASN A N 1
ATOM 710 C CA . ASN A 1 90 ? 37.751 0.150 -9.178 1.00 19.12 443 ASN A CA 1
ATOM 711 C C . ASN A 1 90 ? 36.351 -0.038 -9.723 1.00 19.38 443 ASN A C 1
ATOM 712 O O . ASN A 1 90 ? 35.563 -0.802 -9.157 1.00 19.36 443 ASN A O 1
ATOM 717 N N . ILE A 1 91 ? 36.041 0.673 -10.806 1.00 19.19 444 ILE A N 1
ATOM 718 C CA . ILE A 1 91 ? 34.664 0.746 -11.320 1.00 19.43 444 ILE A CA 1
ATOM 719 C C . ILE A 1 91 ? 34.149 -0.618 -11.814 1.00 18.89 444 ILE A C 1
ATOM 720 O O . ILE A 1 91 ? 32.959 -0.898 -11.728 1.00 18.43 444 ILE A O 1
ATOM 725 N N . ASN A 1 92 ? 35.049 -1.455 -12.320 1.00 19.00 445 ASN A N 1
ATOM 726 C CA . ASN A 1 92 ? 34.689 -2.794 -12.789 1.00 19.75 445 ASN A CA 1
ATOM 727 C C . ASN A 1 92 ? 34.117 -3.641 -11.655 1.00 19.98 445 ASN A C 1
ATOM 728 O O . ASN A 1 92 ? 33.042 -4.210 -11.778 1.00 20.78 445 ASN A O 1
ATOM 733 N N . TYR A 1 93 ? 34.835 -3.696 -10.540 1.00 19.69 446 TYR A N 1
ATOM 734 C CA . TYR A 1 93 ? 34.369 -4.421 -9.362 1.00 20.16 446 TYR A CA 1
ATOM 735 C C . TYR A 1 93 ? 33.188 -3.732 -8.678 1.00 20.09 446 TYR A C 1
ATOM 736 O O . TYR A 1 93 ? 32.163 -4.373 -8.396 1.00 20.36 446 TYR A O 1
ATOM 745 N N . ASP A 1 94 ? 33.345 -2.436 -8.405 1.00 20.09 447 ASP A N 1
ATOM 746 C CA . ASP A 1 94 ? 32.351 -1.660 -7.652 1.00 20.47 447 ASP A CA 1
ATOM 747 C C . ASP A 1 94 ? 30.993 -1.613 -8.348 1.00 20.20 447 ASP A C 1
ATOM 748 O O . ASP A 1 94 ? 29.964 -1.612 -7.674 1.00 21.67 447 ASP A O 1
ATOM 753 N N . SER A 1 95 ? 30.983 -1.603 -9.679 1.00 19.98 448 SER A N 1
ATOM 754 C CA . SER A 1 95 ? 29.728 -1.594 -10.436 1.00 20.03 448 SER A CA 1
ATOM 755 C C . SER A 1 95 ? 29.047 -2.984 -10.532 1.00 19.87 448 SER A C 1
ATOM 756 O O . SER A 1 95 ? 27.923 -3.097 -11.026 1.00 19.17 448 SER A O 1
ATOM 759 N N . GLN A 1 96 ? 29.736 -4.027 -10.076 1.00 19.90 449 GLN A N 1
ATOM 760 C CA . GLN A 1 96 ? 29.263 -5.406 -10.243 1.00 19.86 449 GLN A CA 1
ATOM 761 C C . GLN A 1 96 ? 29.288 -6.212 -8.946 1.00 19.41 449 GLN A C 1
ATOM 762 O O . GLN A 1 96 ? 29.329 -7.442 -8.970 1.00 19.01 449 GLN A O 1
ATOM 768 N N . SER A 1 97 ? 29.218 -5.524 -7.811 1.00 19.07 450 SER A N 1
ATOM 769 C CA . SER A 1 97 ? 29.277 -6.197 -6.513 1.00 19.07 450 SER A CA 1
ATOM 770 C C . SER A 1 97 ? 28.520 -5.431 -5.443 1.00 19.46 450 SER A C 1
ATOM 771 O O . SER A 1 97 ? 28.110 -4.292 -5.648 1.00 19.34 450 SER A O 1
ATOM 774 N N . LEU A 1 98 ? 28.310 -6.106 -4.318 1.00 19.25 451 LEU A N 1
ATOM 775 C CA . LEU A 1 98 ? 27.920 -5.483 -3.072 1.00 18.98 451 LEU A CA 1
ATOM 776 C C . LEU A 1 98 ? 29.055 -5.737 -2.104 1.00 18.88 451 LEU A C 1
ATOM 777 O O . LEU A 1 98 ? 29.750 -6.766 -2.198 1.00 18.52 451 LEU A O 1
ATOM 782 N N . SER A 1 99 ? 29.253 -4.796 -1.185 1.00 18.75 452 SER A N 1
ATOM 783 C CA . SER A 1 99 ? 30.285 -4.908 -0.164 1.00 18.59 452 SER A CA 1
ATOM 784 C C . SER A 1 99 ? 29.694 -5.035 1.242 1.00 18.43 452 SER A C 1
ATOM 785 O O . SER A 1 99 ? 28.750 -4.318 1.600 1.00 18.15 452 SER A O 1
ATOM 788 N N . PHE A 1 100 ? 30.236 -5.987 2.005 1.00 18.44 453 PHE A N 1
ATOM 789 C CA . PHE A 1 100 ? 29.945 -6.147 3.427 1.00 18.90 453 PHE A CA 1
ATOM 790 C C . PHE A 1 100 ? 31.242 -5.818 4.141 1.00 19.10 453 PHE A C 1
ATOM 791 O O . PHE A 1 100 ? 32.223 -6.539 3.996 1.00 18.89 453 PHE A O 1
ATOM 799 N N . ALA A 1 101 ? 31.246 -4.733 4.909 1.00 19.70 454 ALA A N 1
ATOM 800 C CA . ALA A 1 101 ? 32.419 -4.361 5.695 1.00 19.64 454 ALA A CA 1
ATOM 801 C C . ALA A 1 101 ? 32.233 -4.860 7.130 1.00 19.65 454 ALA A C 1
ATOM 802 O O . ALA A 1 101 ? 31.164 -4.698 7.722 1.00 19.95 454 ALA A O 1
ATOM 804 N N . TYR A 1 102 ? 33.284 -5.453 7.683 1.00 19.50 455 TYR A N 1
ATOM 805 C CA . TYR A 1 102 ? 33.243 -6.004 9.030 1.00 19.56 455 TYR A CA 1
ATOM 806 C C . TYR A 1 102 ? 33.911 -4.988 9.943 1.00 19.50 455 TYR A C 1
ATOM 807 O O . TYR A 1 102 ? 35.043 -4.594 9.715 1.00 19.29 455 TYR A O 1
ATOM 816 N N . ILE A 1 103 ? 33.175 -4.523 10.949 1.00 19.63 456 ILE A N 1
ATOM 817 C CA . ILE A 1 103 ? 33.681 -3.460 11.819 1.00 19.61 456 ILE A CA 1
ATOM 818 C C . ILE A 1 103 ? 34.742 -4.015 12.762 1.00 19.65 456 ILE A C 1
ATOM 819 O O . ILE A 1 103 ? 34.446 -4.808 13.647 1.00 19.60 456 ILE A O 1
ATOM 824 N N . GLY A 1 104 ? 35.979 -3.580 12.554 1.00 19.76 457 GLY A N 1
ATOM 825 C CA . GLY A 1 104 ? 37.112 -4.081 13.316 1.00 19.91 457 GLY A CA 1
ATOM 826 C C . GLY A 1 104 ? 38.333 -4.270 12.438 1.00 19.65 457 GLY A C 1
ATOM 827 O O . GLY A 1 104 ? 38.364 -3.843 11.293 1.00 19.76 457 GLY A O 1
ATOM 828 N N . SER A 1 105 ? 39.338 -4.924 13.002 1.00 20.17 458 SER A N 1
ATOM 829 C CA . SER A 1 105 ? 40.570 -5.279 12.309 1.00 20.58 458 SER A CA 1
ATOM 830 C C . SER A 1 105 ? 40.771 -6.775 12.560 1.00 20.46 458 SER A C 1
ATOM 831 O O . SER A 1 105 ? 40.713 -7.207 13.715 1.00 20.18 458 SER A O 1
ATOM 834 N N . PHE A 1 106 ? 40.971 -7.560 11.499 1.00 20.07 459 PHE A N 1
ATOM 835 C CA . PHE A 1 106 ? 40.881 -9.023 11.612 1.00 20.06 459 PHE A CA 1
ATOM 836 C C . PHE A 1 106 ? 42.043 -9.770 10.979 1.00 19.83 459 PHE A C 1
ATOM 837 O O . PHE A 1 106 ? 41.848 -10.794 10.334 1.00 19.16 459 PHE A O 1
ATOM 845 N N . LYS A 1 107 ? 43.252 -9.262 11.172 1.00 19.81 460 LYS A N 1
ATOM 846 C CA . LYS A 1 107 ? 44.427 -9.939 10.658 1.00 20.15 460 LYS A CA 1
ATOM 847 C C . LYS A 1 107 ? 44.672 -11.198 11.484 1.00 20.08 460 LYS A C 1
ATOM 848 O O . LYS A 1 107 ? 44.877 -12.270 10.924 1.00 19.63 460 LYS A O 1
ATOM 854 N N . THR A 1 108 ? 44.611 -11.068 12.807 1.00 20.13 461 THR A N 1
ATOM 855 C CA . THR A 1 108 ? 44.738 -12.216 13.705 1.00 20.52 461 THR A CA 1
ATOM 856 C C . THR A 1 108 ? 43.496 -12.463 14.558 1.00 20.64 461 THR A C 1
ATOM 857 O O . THR A 1 108 ? 43.244 -13.586 14.976 1.00 20.73 461 THR A O 1
ATOM 861 N N . ILE A 1 109 ? 42.728 -11.415 14.828 1.00 20.94 462 ILE A N 1
ATOM 862 C CA . ILE A 1 109 ? 41.526 -11.536 15.638 1.00 20.82 462 ILE A CA 1
ATOM 863 C C . ILE A 1 109 ? 40.367 -12.008 14.762 1.00 20.68 462 ILE A C 1
ATOM 864 O O . ILE A 1 109 ? 40.184 -11.513 13.646 1.00 20.54 462 ILE A O 1
ATOM 869 N N . GLN A 1 110 ? 39.596 -12.968 15.267 1.00 20.43 463 GLN A N 1
ATOM 870 C CA . GLN A 1 110 ? 38.445 -13.493 14.533 1.00 20.37 463 GLN A CA 1
ATOM 871 C C . GLN A 1 110 ? 37.223 -12.612 14.742 1.00 20.13 463 GLN A C 1
ATOM 872 O O . GLN A 1 110 ? 37.099 -11.961 15.787 1.00 19.59 463 GLN A O 1
ATOM 878 N N . PRO A 1 111 ? 36.319 -12.573 13.744 1.00 19.94 464 PRO A N 1
ATOM 879 C CA . PRO A 1 111 ? 35.013 -11.965 13.958 1.00 19.52 464 PRO A CA 1
ATOM 880 C C . PRO A 1 111 ? 34.232 -12.718 15.018 1.00 19.37 464 PRO A C 1
ATOM 881 O O . PRO A 1 111 ? 34.565 -13.865 15.329 1.00 19.33 464 PRO A O 1
ATOM 885 N N . SER A 1 112 ? 33.210 -12.087 15.581 1.00 18.82 465 SER A N 1
ATOM 886 C CA . SER A 1 112 ? 32.406 -12.749 16.608 1.00 18.60 465 SER A CA 1
ATOM 887 C C . SER A 1 112 ? 31.451 -13.717 15.911 1.00 18.31 465 SER A C 1
ATOM 888 O O . SER A 1 112 ? 31.212 -13.593 14.720 1.00 17.87 465 SER A O 1
ATOM 891 N N . ALA A 1 113 ? 30.901 -14.677 16.648 1.00 18.47 466 ALA A N 1
ATOM 892 C CA . ALA A 1 113 ? 29.964 -15.646 16.067 1.00 18.60 466 ALA A CA 1
ATOM 893 C C . ALA A 1 113 ? 28.709 -14.948 15.547 1.00 18.60 466 ALA A C 1
ATOM 894 O O . ALA A 1 113 ? 28.059 -15.420 14.615 1.00 18.26 466 ALA A O 1
ATOM 896 N N A LYS A 1 114 ? 28.366 -13.831 16.184 0.50 18.79 467 LYS A N 1
ATOM 897 N N B LYS A 1 114 ? 28.394 -13.806 16.141 0.50 18.68 467 LYS A N 1
ATOM 898 C CA A LYS A 1 114 ? 27.252 -12.988 15.759 0.50 19.01 467 LYS A CA 1
ATOM 899 C CA B LYS A 1 114 ? 27.226 -13.025 15.748 0.50 18.83 467 LYS A CA 1
ATOM 900 C C A LYS A 1 114 ? 27.505 -12.420 14.362 0.50 19.08 467 LYS A C 1
ATOM 901 C C B LYS A 1 114 ? 27.463 -12.295 14.410 0.50 18.99 467 LYS A C 1
ATOM 902 O O A LYS A 1 114 ? 26.640 -12.487 13.489 0.50 19.33 467 LYS A O 1
ATOM 903 O O B LYS A 1 114 ? 26.529 -12.122 13.626 0.50 19.30 467 LYS A O 1
ATOM 914 N N . GLN A 1 115 ? 28.701 -11.876 14.154 1.00 19.04 468 GLN A N 1
ATOM 915 C CA . GLN A 1 115 ? 29.083 -11.301 12.857 1.00 19.45 468 GLN A CA 1
ATOM 916 C C . GLN A 1 115 ? 28.944 -12.317 11.713 1.00 20.00 468 GLN A C 1
ATOM 917 O O . GLN A 1 115 ? 28.492 -11.983 10.616 1.00 20.27 468 GLN A O 1
ATOM 923 N N . LEU A 1 116 ? 29.335 -13.557 11.988 1.00 20.27 469 LEU A N 1
ATOM 924 C CA . LEU A 1 116 ? 29.303 -14.626 11.005 1.00 20.07 469 LEU A CA 1
ATOM 925 C C . LEU A 1 116 ? 27.890 -15.120 10.760 1.00 20.06 469 LEU A C 1
ATOM 926 O O . LEU A 1 116 ? 27.510 -15.338 9.619 1.00 20.67 469 LEU A O 1
ATOM 931 N N . SER A 1 117 ? 27.107 -15.322 11.818 1.00 19.88 470 SER A N 1
ATOM 932 C CA . SER A 1 117 ? 25.732 -15.799 11.628 1.00 19.68 470 SER A CA 1
ATOM 933 C C . SER A 1 117 ? 24.842 -14.778 10.903 1.00 19.32 470 SER A C 1
ATOM 934 O O . SER A 1 117 ? 24.027 -15.166 10.063 1.00 18.88 470 SER A O 1
ATOM 937 N N . VAL A 1 118 ? 24.985 -13.485 11.205 1.00 18.78 471 VAL A N 1
ATOM 938 C CA . VAL A 1 118 ? 24.123 -12.486 10.550 1.00 18.63 471 VAL A CA 1
ATOM 939 C C . VAL A 1 118 ? 24.489 -12.297 9.068 1.00 18.59 471 VAL A C 1
ATOM 940 O O . VAL A 1 118 ? 23.635 -11.918 8.255 1.00 18.98 471 VAL A O 1
ATOM 944 N N . THR A 1 119 ? 25.747 -12.562 8.726 1.00 18.61 472 THR A N 1
ATOM 945 C CA . THR A 1 119 ? 26.179 -12.606 7.336 1.00 18.56 472 THR A CA 1
ATOM 946 C C . THR A 1 119 ? 25.387 -13.611 6.524 1.00 18.99 472 THR A C 1
ATOM 947 O O . THR A 1 119 ? 25.043 -13.332 5.383 1.00 19.34 472 THR A O 1
ATOM 951 N N . ARG A 1 120 ? 25.115 -14.788 7.099 1.00 19.05 473 ARG A N 1
ATOM 952 C CA . ARG A 1 120 ? 24.275 -15.792 6.441 1.00 18.92 473 ARG A CA 1
ATOM 953 C C . ARG A 1 120 ? 22.861 -15.253 6.181 1.00 18.50 473 ARG A C 1
ATOM 954 O O . ARG A 1 120 ? 22.329 -15.387 5.073 1.00 17.98 473 ARG A O 1
ATOM 962 N N . LEU A 1 121 ? 22.251 -14.662 7.208 1.00 18.24 474 LEU A N 1
ATOM 963 C CA . LEU A 1 121 ? 20.910 -14.083 7.069 1.00 18.41 474 LEU A CA 1
ATOM 964 C C . LEU A 1 121 ? 20.924 -12.928 6.059 1.00 18.01 474 LEU A C 1
ATOM 965 O O . LEU A 1 121 ? 19.989 -12.792 5.274 1.00 17.61 474 LEU A O 1
ATOM 970 N N . LEU A 1 122 ? 21.987 -12.120 6.076 1.00 18.04 475 LEU A N 1
ATOM 971 C CA . LEU A 1 122 ? 22.094 -10.958 5.176 1.00 18.25 475 LEU A CA 1
ATOM 972 C C . LEU A 1 122 ? 22.190 -11.391 3.708 1.00 18.01 475 LEU A C 1
ATOM 973 O O . LEU A 1 122 ? 21.494 -10.839 2.857 1.00 18.21 475 LEU A O 1
ATOM 978 N N . LEU A 1 123 ? 23.037 -12.377 3.429 1.00 18.17 476 LEU A N 1
ATOM 979 C CA . LEU A 1 123 ? 23.134 -12.974 2.091 1.00 18.53 476 LEU A CA 1
ATOM 980 C C . LEU A 1 123 ? 21.809 -13.603 1.613 1.00 19.05 476 LEU A C 1
ATOM 981 O O . LEU A 1 123 ? 21.403 -13.419 0.451 1.00 19.27 476 LEU A O 1
ATOM 986 N N . GLU A 1 124 ? 21.149 -14.350 2.501 1.00 19.03 477 GLU A N 1
ATOM 987 C CA . GLU A 1 124 ? 19.845 -14.918 2.194 1.00 19.03 477 GLU A CA 1
ATOM 988 C C . GLU A 1 124 ? 18.785 -13.850 1.878 1.00 19.06 477 GLU A C 1
ATOM 989 O O . GLU A 1 124 ? 18.015 -14.011 0.913 1.00 19.50 477 GLU A O 1
ATOM 995 N N A ARG A 1 125 ? 18.730 -12.793 2.687 0.50 18.98 478 ARG A N 1
ATOM 996 N N B ARG A 1 125 ? 18.712 -12.793 2.695 0.50 18.63 478 ARG A N 1
ATOM 997 C CA A ARG A 1 125 ? 17.786 -11.697 2.457 0.50 18.60 478 ARG A CA 1
ATOM 998 C CA B ARG A 1 125 ? 17.780 -11.680 2.433 0.50 18.27 478 ARG A CA 1
ATOM 999 C C A ARG A 1 125 ? 18.015 -11.070 1.073 0.50 18.29 478 ARG A C 1
ATOM 1000 C C B ARG A 1 125 ? 18.017 -11.120 1.034 0.50 18.06 478 ARG A C 1
ATOM 1001 O O A ARG A 1 125 ? 17.065 -10.792 0.348 0.50 17.99 478 ARG A O 1
ATOM 1002 O O B ARG A 1 125 ? 17.080 -10.937 0.262 0.50 17.73 478 ARG A O 1
ATOM 1017 N N . GLY A 1 126 ? 19.279 -10.865 0.708 1.00 17.77 479 GLY A N 1
ATOM 1018 C CA . GLY A 1 126 ? 19.634 -10.337 -0.608 1.00 17.78 479 GLY A CA 1
ATOM 1019 C C . GLY A 1 126 ? 19.207 -11.196 -1.783 1.00 17.47 479 GLY A C 1
ATOM 1020 O O . GLY A 1 126 ? 18.751 -10.692 -2.815 1.00 16.93 479 GLY A O 1
ATOM 1021 N N . VAL A 1 127 ? 19.354 -12.503 -1.629 1.00 17.62 480 VAL A N 1
ATOM 1022 C CA . VAL A 1 127 ? 18.864 -13.441 -2.638 1.00 17.85 480 VAL A CA 1
ATOM 1023 C C . VAL A 1 127 ? 17.332 -13.347 -2.769 1.00 17.74 480 VAL A C 1
ATOM 1024 O O . VAL A 1 127 ? 16.808 -13.237 -3.882 1.00 17.99 480 VAL A O 1
ATOM 1028 N N . LYS A 1 128 ? 16.628 -13.331 -1.642 1.00 17.40 481 LYS A N 1
ATOM 1029 C CA . LYS A 1 128 ? 15.161 -13.254 -1.637 1.00 17.65 481 LYS A CA 1
ATOM 1030 C C . LYS A 1 128 ? 14.600 -11.974 -2.228 1.00 17.53 481 LYS A C 1
ATOM 1031 O O . LYS A 1 128 ? 13.488 -11.973 -2.764 1.00 16.58 481 LYS A O 1
ATOM 1037 N N . LEU A 1 129 ? 15.354 -10.883 -2.099 1.00 17.61 482 LEU A N 1
ATOM 1038 C CA . LEU A 1 129 ? 14.913 -9.573 -2.564 1.00 17.98 482 LEU A CA 1
ATOM 1039 C C . LEU A 1 129 ? 15.320 -9.259 -4.007 1.00 18.05 482 LEU A C 1
ATOM 1040 O O . LEU A 1 129 ? 15.008 -8.181 -4.505 1.00 18.58 482 LEU A O 1
ATOM 1045 N N . GLY A 1 130 ? 16.000 -10.188 -4.678 1.00 18.71 483 GLY A N 1
ATOM 1046 C CA . GLY A 1 130 ? 16.450 -9.979 -6.068 1.00 18.63 483 GLY A CA 1
ATOM 1047 C C . GLY A 1 130 ? 17.709 -9.109 -6.221 1.00 18.93 483 GLY A C 1
ATOM 1048 O O . GLY A 1 130 ? 18.027 -8.651 -7.322 1.00 18.97 483 GLY A O 1
ATOM 1049 N N . LYS A 1 131 ? 18.440 -8.909 -5.131 1.00 18.52 484 LYS A N 1
ATOM 1050 C CA . LYS A 1 131 ? 19.653 -8.074 -5.130 1.00 18.85 484 LYS A CA 1
ATOM 1051 C C . LYS A 1 131 ? 20.911 -8.891 -5.415 1.00 19.15 484 LYS A C 1
ATOM 1052 O O . LYS A 1 131 ? 21.896 -8.380 -5.976 1.00 19.11 484 LYS A O 1
ATOM 1058 N N . ILE A 1 132 ? 20.888 -10.155 -4.985 1.00 19.18 485 ILE A N 1
ATOM 1059 C CA . ILE A 1 132 ? 22.038 -11.061 -5.144 1.00 19.01 485 ILE A CA 1
ATOM 1060 C C . ILE A 1 132 ? 21.591 -12.251 -5.986 1.00 18.95 485 ILE A C 1
ATOM 1061 O O . ILE A 1 132 ? 20.539 -12.822 -5.714 1.00 19.10 485 ILE A O 1
ATOM 1066 N N . ALA A 1 133 ? 22.363 -12.619 -7.011 1.00 19.19 486 ALA A N 1
ATOM 1067 C CA . ALA A 1 133 ? 22.000 -13.761 -7.864 1.00 19.28 486 ALA A CA 1
ATOM 1068 C C . ALA A 1 133 ? 22.088 -15.054 -7.031 1.00 19.42 486 ALA A C 1
ATOM 1069 O O . ALA A 1 133 ? 23.008 -15.177 -6.217 1.00 19.41 486 ALA A O 1
ATOM 1071 N N . PRO A 1 134 ? 21.125 -15.995 -7.198 1.00 19.40 487 PRO A N 1
ATOM 1072 C CA . PRO A 1 134 ? 21.218 -17.262 -6.453 1.00 19.59 487 PRO A CA 1
ATOM 1073 C C . PRO A 1 134 ? 22.593 -17.940 -6.543 1.00 19.60 487 PRO A C 1
ATOM 1074 O O . PRO A 1 134 ? 23.018 -18.574 -5.593 1.00 20.11 487 PRO A O 1
ATOM 1078 N N . SER A 1 135 ? 23.294 -17.786 -7.658 1.00 19.43 488 SER A N 1
ATOM 1079 C CA . SER A 1 135 ? 24.594 -18.426 -7.831 1.00 19.77 488 SER A CA 1
ATOM 1080 C C . SER A 1 135 ? 25.747 -17.481 -7.543 1.00 19.57 488 SER A C 1
ATOM 1081 O O . SER A 1 135 ? 26.776 -17.551 -8.194 1.00 19.71 488 SER A O 1
ATOM 1084 N N . TYR A 1 136 ? 25.580 -16.594 -6.566 1.00 19.93 489 TYR A N 1
ATOM 1085 C CA . TYR A 1 136 ? 26.609 -15.591 -6.263 1.00 19.45 489 TYR A CA 1
ATOM 1086 C C . TYR A 1 136 ? 27.904 -16.215 -5.758 1.00 19.22 489 TYR A C 1
ATOM 1087 O O . TYR A 1 136 ? 27.910 -17.290 -5.151 1.00 18.86 489 TYR A O 1
ATOM 1096 N N . ARG A 1 137 ? 28.988 -15.489 -5.988 1.00 18.74 490 ARG A N 1
ATOM 1097 C CA . ARG A 1 137 ? 30.255 -15.735 -5.342 1.00 19.36 490 ARG A CA 1
ATOM 1098 C C . ARG A 1 137 ? 30.455 -14.725 -4.189 1.00 19.02 490 ARG A C 1
ATOM 1099 O O . ARG A 1 137 ? 30.211 -13.518 -4.346 1.00 18.64 490 ARG A O 1
ATOM 1107 N N . PHE A 1 138 ? 30.876 -15.232 -3.030 1.00 18.90 491 PHE A N 1
ATOM 1108 C CA . PHE A 1 138 ? 31.257 -14.409 -1.871 1.00 18.43 491 PHE A CA 1
ATOM 1109 C C . PHE A 1 138 ? 32.777 -14.542 -1.765 1.00 18.36 491 PHE A C 1
ATOM 1110 O O . PHE A 1 138 ? 33.311 -15.661 -1.746 1.00 18.19 491 PHE A O 1
ATOM 1118 N N . THR A 1 139 ? 33.494 -13.424 -1.764 1.00 17.87 492 THR A N 1
ATOM 1119 C CA . THR A 1 139 ? 34.963 -13.479 -1.737 1.00 17.52 492 THR A CA 1
ATOM 1120 C C . THR A 1 139 ? 35.595 -12.368 -0.920 1.00 17.00 492 THR A C 1
ATOM 1121 O O . THR A 1 139 ? 34.921 -11.441 -0.494 1.00 16.73 492 THR A O 1
ATOM 1125 N N . ALA A 1 140 ? 36.902 -12.495 -0.713 1.00 16.68 493 ALA A N 1
ATOM 1126 C CA . ALA A 1 140 ? 37.690 -11.519 0.005 1.00 16.48 493 ALA A CA 1
ATOM 1127 C C . ALA A 1 140 ? 38.160 -10.448 -0.941 1.00 16.10 493 ALA A C 1
ATOM 1128 O O . ALA A 1 140 ? 38.633 -10.731 -2.061 1.00 15.54 493 ALA A O 1
ATOM 1130 N N . SER A 1 141 ? 38.048 -9.210 -0.477 1.00 15.70 494 SER A N 1
ATOM 1131 C CA . SER A 1 141 ? 38.634 -8.083 -1.171 1.00 15.84 494 SER A CA 1
ATOM 1132 C C . SER A 1 141 ? 40.119 -8.305 -1.452 1.00 15.61 494 SER A C 1
ATOM 1133 O O . SER A 1 141 ? 40.618 -7.887 -2.493 1.00 14.44 494 SER A O 1
ATOM 1136 N N . SER A 1 142 ? 40.810 -8.993 -0.541 1.00 15.97 495 SER A N 1
ATOM 1137 C CA . SER A 1 142 ? 42.241 -9.212 -0.675 1.00 16.50 495 SER A CA 1
ATOM 1138 C C . SER A 1 142 ? 42.601 -10.232 -1.758 1.00 16.78 495 SER A C 1
ATOM 1139 O O . SER A 1 142 ? 43.681 -10.165 -2.331 1.00 16.59 495 SER A O 1
ATOM 1142 N N . LYS A 1 143 ? 41.712 -11.185 -2.010 1.00 17.21 496 LYS A N 1
ATOM 1143 C CA . LYS A 1 143 ? 41.906 -12.150 -3.095 1.00 17.58 496 LYS A CA 1
ATOM 1144 C C . LYS A 1 143 ? 41.822 -11.420 -4.437 1.00 17.84 496 LYS A C 1
ATOM 1145 O O . LYS A 1 143 ? 42.592 -11.691 -5.347 1.00 17.43 496 LYS A O 1
ATOM 1151 N N . LEU A 1 144 ? 40.900 -10.467 -4.534 1.00 18.10 497 LEU A N 1
ATOM 1152 C CA . LEU A 1 144 ? 40.690 -9.703 -5.763 1.00 18.76 497 LEU A CA 1
ATOM 1153 C C . LEU A 1 144 ? 41.851 -8.751 -6.057 1.00 19.35 497 LEU A C 1
ATOM 1154 O O . LEU A 1 144 ? 42.234 -8.561 -7.213 1.00 19.76 497 LEU A O 1
ATOM 1159 N N . MET A 1 145 ? 42.400 -8.152 -5.002 1.00 19.89 498 MET A N 1
ATOM 1160 C CA . MET A 1 145 ? 43.517 -7.213 -5.115 1.00 19.99 498 MET A CA 1
ATOM 1161 C C . MET A 1 145 ? 44.524 -7.554 -4.029 1.00 19.86 498 MET A C 1
ATOM 1162 O O . MET A 1 145 ? 44.524 -6.938 -2.962 1.00 19.73 498 MET A O 1
ATOM 1167 N N . PRO A 1 146 ? 45.373 -8.565 -4.290 1.00 19.83 499 PRO A N 1
ATOM 1168 C CA . PRO A 1 146 ? 46.382 -9.038 -3.332 1.00 19.89 499 PRO A CA 1
ATOM 1169 C C . PRO A 1 146 ? 47.371 -7.985 -2.847 1.00 19.76 499 PRO A C 1
ATOM 1170 O O . PRO A 1 146 ? 47.903 -8.117 -1.744 1.00 20.26 499 PRO A O 1
ATOM 1174 N N . SER A 1 147 ? 47.611 -6.950 -3.646 1.00 19.73 500 SER A N 1
ATOM 1175 C CA . SER A 1 147 ? 48.623 -5.952 -3.307 1.00 20.03 500 SER A CA 1
ATOM 1176 C C . SER A 1 147 ? 48.148 -4.914 -2.292 1.00 20.04 500 SER A C 1
ATOM 1177 O O . SER A 1 147 ? 48.969 -4.172 -1.760 1.00 20.32 500 SER A O 1
ATOM 1180 N N . VAL A 1 148 ? 46.845 -4.846 -2.034 1.00 19.78 501 VAL A N 1
ATOM 1181 C CA . VAL A 1 148 ? 46.293 -3.781 -1.195 1.00 19.78 501 VAL A CA 1
ATOM 1182 C C . VAL A 1 148 ? 46.367 -4.191 0.271 1.00 19.72 501 VAL A C 1
ATOM 1183 O O . VAL A 1 148 ? 45.729 -5.147 0.696 1.00 19.97 501 VAL A O 1
ATOM 1187 N N . THR A 1 149 ? 47.174 -3.457 1.025 1.00 19.86 502 THR A N 1
ATOM 1188 C CA . THR A 1 149 ? 47.480 -3.788 2.408 1.00 19.80 502 THR A CA 1
ATOM 1189 C C . THR A 1 149 ? 46.279 -3.607 3.328 1.00 19.64 502 THR A C 1
ATOM 1190 O O . THR A 1 149 ? 46.112 -4.370 4.283 1.00 19.19 502 THR A O 1
ATOM 1194 N N . ASP A 1 150 ? 45.443 -2.609 3.026 1.00 19.53 503 ASP A N 1
ATOM 1195 C CA . ASP A 1 150 ? 44.244 -2.337 3.821 1.00 19.64 503 ASP A CA 1
ATOM 1196 C C . ASP A 1 150 ? 43.127 -3.362 3.637 1.00 19.46 503 ASP A C 1
ATOM 1197 O O . ASP A 1 150 ? 42.153 -3.336 4.386 1.00 19.34 503 ASP A O 1
ATOM 1202 N N . PHE A 1 151 ? 43.249 -4.236 2.639 1.00 18.80 504 PHE A N 1
ATOM 1203 C CA . PHE A 1 151 ? 42.270 -5.314 2.436 1.00 18.51 504 PHE A CA 1
ATOM 1204 C C . PHE A 1 151 ? 42.609 -6.595 3.208 1.00 18.47 504 PHE A C 1
ATOM 1205 O O . PHE A 1 151 ? 41.787 -7.522 3.251 1.00 17.99 504 PHE A O 1
ATOM 1213 N N . LYS A 1 152 ? 43.805 -6.650 3.807 1.00 18.40 505 LYS A N 1
ATOM 1214 C CA . LYS A 1 152 ? 44.270 -7.855 4.488 1.00 18.60 505 LYS A CA 1
ATOM 1215 C C . LYS A 1 152 ? 43.514 -8.066 5.801 1.00 18.38 505 LYS A C 1
ATOM 1216 O O . LYS A 1 152 ? 43.386 -7.151 6.616 1.00 18.34 505 LYS A O 1
ATOM 1222 N N . ALA A 1 153 ? 43.026 -9.291 5.986 1.00 18.18 506 ALA A N 1
ATOM 1223 C CA . ALA A 1 153 ? 42.255 -9.674 7.156 1.00 18.32 506 ALA A CA 1
ATOM 1224 C C . ALA A 1 153 ? 42.127 -11.190 7.192 1.00 18.23 506 ALA A C 1
ATOM 1225 O O . ALA A 1 153 ? 41.035 -11.731 7.081 1.00 17.56 506 ALA A O 1
ATOM 1227 N N . ASP A 1 154 ? 43.265 -11.860 7.351 1.00 18.46 507 ASP A N 1
ATOM 1228 C CA . ASP A 1 154 ? 43.350 -13.326 7.293 1.00 18.52 507 ASP A CA 1
ATOM 1229 C C . ASP A 1 154 ? 42.326 -14.024 8.192 1.00 18.42 507 ASP A C 1
ATOM 1230 O O . ASP A 1 154 ? 41.703 -14.996 7.777 1.00 18.20 507 ASP A O 1
ATOM 1235 N N . ALA A 1 155 ? 42.136 -13.525 9.413 1.00 18.44 508 ALA A N 1
ATOM 1236 C CA . ALA A 1 155 ? 41.258 -14.204 10.367 1.00 18.32 508 ALA A CA 1
ATOM 1237 C C . ALA A 1 155 ? 39.780 -14.055 10.006 1.00 18.32 508 ALA A C 1
ATOM 1238 O O . ALA A 1 155 ? 38.976 -14.949 10.268 1.00 18.59 508 ALA A O 1
ATOM 1240 N N . LEU A 1 156 ? 39.418 -12.934 9.395 1.00 18.12 509 LEU A N 1
ATOM 1241 C CA . LEU A 1 156 ? 38.056 -12.742 8.897 1.00 17.81 509 LEU A CA 1
ATOM 1242 C C . LEU A 1 156 ? 37.770 -13.729 7.767 1.00 17.39 509 LEU A C 1
ATOM 1243 O O . LEU A 1 156 ? 36.788 -14.479 7.824 1.00 17.09 509 LEU A O 1
ATOM 1248 N N . TYR A 1 157 ? 38.639 -13.744 6.758 1.00 16.84 510 TYR A N 1
ATOM 1249 C CA . TYR A 1 157 ? 38.375 -14.526 5.546 1.00 17.32 510 TYR A CA 1
ATOM 1250 C C . TYR A 1 157 ? 38.420 -16.037 5.788 1.00 17.48 510 TYR A C 1
ATOM 1251 O O . TYR A 1 157 ? 37.674 -16.780 5.161 1.00 17.06 510 TYR A O 1
ATOM 1260 N N . ALA A 1 158 ? 39.279 -16.466 6.713 1.00 17.10 511 ALA A N 1
ATOM 1261 C CA . ALA A 1 158 ? 39.369 -17.875 7.119 1.00 17.70 511 ALA A CA 1
ATOM 1262 C C . ALA A 1 158 ? 38.055 -18.385 7.709 1.00 17.79 511 ALA A C 1
ATOM 1263 O O . ALA A 1 158 ? 37.739 -19.565 7.594 1.00 17.25 511 ALA A O 1
ATOM 1265 N N . SER A 1 159 ? 37.288 -17.478 8.319 1.00 18.28 512 SER A N 1
ATOM 1266 C CA . SER A 1 159 ? 35.985 -17.811 8.907 1.00 18.89 512 SER A CA 1
ATOM 1267 C C . SER A 1 159 ? 34.911 -18.184 7.875 1.00 19.23 512 SER A C 1
ATOM 1268 O O . SER A 1 159 ? 33.926 -18.843 8.220 1.00 19.11 512 SER A O 1
ATOM 1271 N N . PHE A 1 160 ? 35.098 -17.763 6.622 1.00 19.81 513 PHE A N 1
ATOM 1272 C CA . PHE A 1 160 ? 34.178 -18.102 5.527 1.00 20.45 513 PHE A CA 1
ATOM 1273 C C . PHE A 1 160 ? 34.721 -19.178 4.587 1.00 21.04 513 PHE A C 1
ATOM 1274 O O . PHE A 1 160 ? 34.052 -19.572 3.638 1.00 21.34 513 PHE A O 1
ATOM 1282 N N . ALA A 1 161 ? 35.922 -19.666 4.863 1.00 22.07 514 ALA A N 1
ATOM 1283 C CA . ALA A 1 161 ? 36.633 -20.555 3.932 1.00 22.35 514 ALA A CA 1
ATOM 1284 C C . ALA A 1 161 ? 35.875 -21.829 3.549 1.00 22.32 514 ALA A C 1
ATOM 1285 O O . ALA A 1 161 ? 35.994 -22.295 2.417 1.00 22.35 514 ALA A O 1
ATOM 1287 N N . ASN A 1 162 ? 35.091 -22.380 4.472 1.00 22.86 515 ASN A N 1
ATOM 1288 C CA . ASN A 1 162 ? 34.286 -23.578 4.184 1.00 23.47 515 ASN A CA 1
ATOM 1289 C C . ASN A 1 162 ? 32.845 -23.328 3.721 1.00 22.55 515 ASN A C 1
ATOM 1290 O O . ASN A 1 162 ? 32.086 -24.275 3.553 1.00 22.22 515 ASN A O 1
ATOM 1295 N N . TRP A 1 163 ? 32.473 -22.069 3.468 1.00 22.06 516 TRP A N 1
ATOM 1296 C CA . TRP A 1 163 ? 31.120 -21.763 3.003 1.00 21.67 516 TRP A CA 1
ATOM 1297 C C . TRP A 1 163 ? 30.993 -22.072 1.520 1.00 21.26 516 TRP A C 1
ATOM 1298 O O . TRP A 1 163 ? 31.896 -21.779 0.744 1.00 20.10 516 TRP A O 1
ATOM 1309 N N . THR A 1 164 ? 29.854 -22.631 1.132 1.00 21.13 517 THR A N 1
ATOM 1310 C CA . THR A 1 164 ? 29.678 -23.145 -0.229 1.00 21.52 517 THR A CA 1
ATOM 1311 C C . THR A 1 164 ? 29.836 -22.081 -1.324 1.00 21.21 517 THR A C 1
ATOM 1312 O O . THR A 1 164 ? 30.379 -22.371 -2.387 1.00 21.35 517 THR A O 1
ATOM 1316 N N . HIS A 1 165 ? 29.381 -20.860 -1.061 1.00 20.82 518 HIS A N 1
ATOM 1317 C CA . HIS A 1 165 ? 29.475 -19.758 -2.041 1.00 20.84 518 HIS A CA 1
ATOM 1318 C C . HIS A 1 165 ? 30.817 -18.996 -2.035 1.00 20.88 518 HIS A C 1
ATOM 1319 O O . HIS A 1 165 ? 31.035 -18.122 -2.868 1.00 19.97 518 HIS A O 1
ATOM 1326 N N . TRP A 1 166 ? 31.711 -19.344 -1.113 1.00 21.55 519 TRP A N 1
ATOM 1327 C CA . TRP A 1 166 ? 32.987 -18.649 -0.947 1.00 22.35 519 TRP A CA 1
ATOM 1328 C C . TRP A 1 166 ? 33.994 -19.034 -2.029 1.00 23.17 519 TRP A C 1
ATOM 1329 O O . TRP A 1 166 ? 34.144 -20.211 -2.366 1.00 23.30 519 TRP A O 1
ATOM 1340 N N . SER A 1 167 ? 34.671 -18.031 -2.585 1.00 24.26 520 SER A N 1
ATOM 1341 C CA . SER A 1 167 ? 35.813 -18.243 -3.482 1.00 24.96 520 SER A CA 1
ATOM 1342 C C . SER A 1 167 ? 37.025 -17.465 -2.964 1.00 25.89 520 SER A C 1
ATOM 1343 O O . SER A 1 167 ? 38.164 -17.941 -3.059 1.00 26.68 520 SER A O 1
ATOM 1347 N N . MET B 2 1 ? 8.567 32.866 18.870 1.00 22.17 334 MET X N 1
ATOM 1348 C CA . MET B 2 1 ? 9.614 31.806 18.987 1.00 22.17 334 MET X CA 1
ATOM 1349 C C . MET B 2 1 ? 9.153 30.663 19.889 1.00 22.10 334 MET X C 1
ATOM 1350 O O . MET B 2 1 ? 8.670 30.884 21.005 1.00 21.98 334 MET X O 1
ATOM 1355 N N . VAL B 2 2 ? 9.327 29.445 19.382 1.00 21.93 335 VAL X N 1
ATOM 1356 C CA . VAL B 2 2 ? 9.064 28.224 20.121 1.00 21.94 335 VAL X CA 1
ATOM 1357 C C . VAL B 2 2 ? 10.392 27.645 20.592 1.00 21.59 335 VAL X C 1
ATOM 1358 O O . VAL B 2 2 ? 11.284 27.414 19.769 1.00 21.17 335 VAL X O 1
ATOM 1362 N N . ILE B 2 3 ? 10.532 27.455 21.907 1.00 21.45 336 ILE X N 1
ATOM 1363 C CA . ILE B 2 3 ? 11.610 26.632 22.476 1.00 21.47 336 ILE X CA 1
ATOM 1364 C C . ILE B 2 3 ? 10.991 25.405 23.145 1.00 21.47 336 ILE X C 1
ATOM 1365 O O . ILE B 2 3 ? 10.301 25.527 24.156 1.00 20.97 336 ILE X O 1
ATOM 1370 N N . LEU B 2 4 ? 11.247 24.225 22.577 1.00 21.10 337 LEU X N 1
ATOM 1371 C CA . LEU B 2 4 ? 10.725 22.974 23.133 1.00 20.67 337 LEU X CA 1
ATOM 1372 C C . LEU B 2 4 ? 11.701 22.416 24.169 1.00 20.04 337 LEU X C 1
ATOM 1373 O O . LEU B 2 4 ? 12.843 22.104 23.846 1.00 19.69 337 LEU X O 1
ATOM 1378 N N . LYS B 2 5 ? 11.240 22.281 25.404 1.00 19.52 338 LYS X N 1
ATOM 1379 C CA . LYS B 2 5 ? 12.039 21.680 26.465 1.00 20.00 338 LYS X CA 1
ATOM 1380 C C . LYS B 2 5 ? 12.367 20.206 26.197 1.00 19.90 338 LYS X C 1
ATOM 1381 O O . LYS B 2 5 ? 11.679 19.534 25.415 1.00 18.74 338 LYS X O 1
ATOM 1387 N N . VAL B 2 6 ? 13.403 19.710 26.872 1.00 19.92 339 VAL X N 1
ATOM 1388 C CA . VAL B 2 6 ? 13.848 18.316 26.692 1.00 19.96 339 VAL X CA 1
ATOM 1389 C C . VAL B 2 6 ? 12.665 17.346 26.758 1.00 20.07 339 VAL X C 1
ATOM 1390 O O . VAL B 2 6 ? 12.473 16.509 25.861 1.00 20.07 339 VAL X O 1
ATOM 1394 N N . ALA B 2 7 ? 11.848 17.499 27.790 1.00 19.83 340 ALA X N 1
ATOM 1395 C CA . ALA B 2 7 ? 10.695 16.635 27.988 1.00 19.88 340 ALA X CA 1
ATOM 1396 C C . ALA B 2 7 ? 9.680 16.760 26.853 1.00 19.71 340 ALA X C 1
ATOM 1397 O O . ALA B 2 7 ? 9.015 15.784 26.498 1.00 19.23 340 ALA X O 1
ATOM 1399 N N . GLU B 2 8 ? 9.558 17.961 26.292 1.00 19.69 341 GLU X N 1
ATOM 1400 C CA . GLU B 2 8 ? 8.588 18.210 25.233 1.00 19.61 341 GLU X CA 1
ATOM 1401 C C . GLU B 2 8 ? 8.978 17.565 23.902 1.00 19.32 341 GLU X C 1
ATOM 1402 O O . GLU B 2 8 ? 8.091 17.237 23.113 1.00 18.86 341 GLU X O 1
ATOM 1408 N N . TRP B 2 9 ? 10.278 17.382 23.647 1.00 19.02 342 TRP X N 1
ATOM 1409 C CA . TRP B 2 9 ? 10.693 16.594 22.479 1.00 19.36 342 TRP X CA 1
ATOM 1410 C C . TRP B 2 9 ? 10.981 15.119 22.809 1.00 19.44 342 TRP X C 1
ATOM 1411 O O . TRP B 2 9 ? 11.464 14.356 21.971 1.00 19.77 342 TRP X O 1
ATOM 1422 N N . GLY B 2 10 ? 10.633 14.704 24.015 1.00 19.63 343 GLY X N 1
ATOM 1423 C CA . GLY B 2 10 ? 10.736 13.297 24.385 1.00 19.77 343 GLY X CA 1
ATOM 1424 C C . GLY B 2 10 ? 12.122 12.829 24.784 1.00 19.67 343 GLY X C 1
ATOM 1425 O O . GLY B 2 10 ? 12.390 11.634 24.769 1.00 19.66 343 GLY X O 1
ATOM 1426 N N . GLY B 2 11 ? 12.991 13.757 25.179 1.00 19.88 344 GLY X N 1
ATOM 1427 C CA . GLY B 2 11 ? 14.370 13.422 25.536 1.00 20.11 344 GLY X CA 1
ATOM 1428 C C . GLY B 2 11 ? 14.551 13.012 26.990 1.00 20.55 344 GLY X C 1
ATOM 1429 O O . GLY B 2 11 ? 13.657 13.187 27.820 1.00 20.48 344 GLY X O 1
ATOM 1430 N N . ARG B 2 12 ? 15.729 12.481 27.290 1.00 20.84 345 ARG X N 1
ATOM 1431 C CA . ARG B 2 12 ? 16.092 12.061 28.646 1.00 21.01 345 ARG X CA 1
ATOM 1432 C C . ARG B 2 12 ? 16.686 13.190 29.454 1.00 20.68 345 ARG X C 1
ATOM 1433 O O . ARG B 2 12 ? 17.278 14.098 28.889 1.00 20.69 345 ARG X O 1
ATOM 1441 N N . PRO B 2 13 ? 16.594 13.100 30.792 1.00 20.61 346 PRO X N 1
ATOM 1442 C CA . PRO B 2 13 ? 17.323 14.048 31.618 1.00 20.48 346 PRO X CA 1
ATOM 1443 C C . PRO B 2 13 ? 18.799 13.702 31.685 1.00 20.27 346 PRO X C 1
ATOM 1444 O O . PRO B 2 13 ? 19.201 12.609 31.261 1.00 20.28 346 PRO X O 1
ATOM 1448 N N . ALA B 2 14 ? 19.593 14.631 32.211 1.00 20.08 347 ALA X N 1
ATOM 1449 C CA . ALA B 2 14 ? 21.023 14.415 32.402 1.00 19.92 347 ALA X CA 1
ATOM 1450 C C . ALA B 2 14 ? 21.266 13.240 33.350 1.00 19.62 347 ALA X C 1
ATOM 1451 O O . ALA B 2 14 ? 20.430 12.941 34.195 1.00 18.94 347 ALA X O 1
ATOM 1453 N N . LYS B 2 15 ? 22.409 12.579 33.185 1.00 19.58 348 LYS X N 1
ATOM 1454 C CA . LYS B 2 15 ? 22.774 11.419 33.996 1.00 19.82 348 LYS X CA 1
ATOM 1455 C C . LYS B 2 15 ? 23.124 11.839 35.409 1.00 20.06 348 LYS X C 1
ATOM 1456 O O . LYS B 2 15 ? 22.953 11.078 36.359 1.00 19.94 348 LYS X O 1
ATOM 1462 N N . ARG B 2 16 ? 23.650 13.050 35.527 1.00 20.55 349 ARG X N 1
ATOM 1463 C CA . ARG B 2 16 ? 24.003 13.635 36.804 1.00 20.74 349 ARG X CA 1
ATOM 1464 C C . ARG B 2 16 ? 23.900 15.146 36.666 1.00 20.59 349 ARG X C 1
ATOM 1465 O O . ARG B 2 16 ? 23.614 15.667 35.578 1.00 19.63 349 ARG X O 1
ATOM 1473 N N . MET B 2 17 ? 24.128 15.835 37.774 1.00 20.60 350 MET X N 1
ATOM 1474 C CA . MET B 2 17 ? 24.045 17.285 37.835 1.00 20.83 350 MET X CA 1
ATOM 1475 C C . MET B 2 17 ? 25.150 17.900 36.986 1.00 20.12 350 MET X C 1
ATOM 1476 O O . MET B 2 17 ? 26.311 17.509 37.096 1.00 19.76 350 MET X O 1
ATOM 1481 N N . LEU B 2 18 ? 24.786 18.849 36.128 1.00 19.70 351 LEU X N 1
ATOM 1482 C CA . LEU B 2 18 ? 25.760 19.499 35.257 1.00 19.44 351 LEU X CA 1
ATOM 1483 C C . LEU B 2 18 ? 26.332 20.737 35.925 1.00 19.08 351 LEU X C 1
ATOM 1484 O O . LEU B 2 18 ? 25.714 21.308 36.823 1.00 18.51 351 LEU X O 1
ATOM 1489 N N . ASP B 2 19 ? 27.528 21.128 35.490 1.00 18.91 352 ASP X N 1
ATOM 1490 C CA . ASP B 2 19 ? 28.180 22.346 35.956 1.00 18.83 352 ASP X CA 1
ATOM 1491 C C . ASP B 2 19 ? 27.426 23.572 35.454 1.00 18.61 352 ASP X C 1
ATOM 1492 O O . ASP B 2 19 ? 27.035 23.639 34.287 1.00 18.34 352 ASP X O 1
ATOM 1497 N N . ALA B 2 20 ? 27.250 24.542 36.344 1.00 18.23 353 ALA X N 1
ATOM 1498 C CA . ALA B 2 20 ? 26.587 25.791 36.023 1.00 18.19 353 ALA X CA 1
ATOM 1499 C C . ALA B 2 20 ? 27.569 26.810 35.434 1.00 18.14 353 ALA X C 1
ATOM 1500 O O . ALA B 2 20 ? 28.756 26.818 35.767 1.00 17.57 353 ALA X O 1
ATOM 1502 N N . GLN B 2 21 ? 27.054 27.663 34.553 1.00 18.12 354 GLN X N 1
ATOM 1503 C CA . GLN B 2 21 ? 27.839 28.723 33.935 1.00 18.55 354 GLN X CA 1
ATOM 1504 C C . GLN B 2 21 ? 27.755 29.980 34.768 1.00 18.63 354 GLN X C 1
ATOM 1505 O O . GLN B 2 21 ? 26.746 30.215 35.425 1.00 18.21 354 GLN X O 1
ATOM 1511 N N . GLN B 2 22 ? 28.816 30.785 34.726 1.00 19.18 355 GLN X N 1
ATOM 1512 C CA . GLN B 2 22 ? 28.754 32.175 35.179 1.00 19.29 355 GLN X CA 1
ATOM 1513 C C . GLN B 2 22 ? 28.062 32.971 34.078 1.00 19.22 355 GLN X C 1
ATOM 1514 O O . GLN B 2 22 ? 28.484 32.942 32.905 1.00 19.15 355 GLN X O 1
ATOM 1520 N N . LEU B 2 23 ? 26.971 33.634 34.448 1.00 18.82 356 LEU X N 1
ATOM 1521 C CA . LEU B 2 23 ? 26.226 34.471 33.529 1.00 18.79 356 LEU X CA 1
ATOM 1522 C C . LEU B 2 23 ? 26.595 35.928 33.810 1.00 18.61 356 LEU X C 1
ATOM 1523 O O . LEU B 2 23 ? 26.956 36.259 34.939 1.00 17.85 356 LEU X O 1
ATOM 1528 N N . PRO B 2 24 ? 26.523 36.802 32.787 1.00 18.69 357 PRO X N 1
ATOM 1529 C CA . PRO B 2 24 ? 26.179 36.538 31.381 1.00 18.81 357 PRO X CA 1
ATOM 1530 C C . PRO B 2 24 ? 27.320 35.903 30.597 1.00 18.56 357 PRO X C 1
ATOM 1531 O O . PRO B 2 24 ? 28.473 36.068 30.955 1.00 18.29 357 PRO X O 1
ATOM 1535 N N . ILE B 2 25 ? 26.985 35.188 29.531 1.00 18.65 358 ILE X N 1
ATOM 1536 C CA . ILE B 2 25 ? 27.972 34.506 28.702 1.00 18.83 358 ILE X CA 1
ATOM 1537 C C . ILE B 2 25 ? 28.245 35.377 27.490 1.00 18.64 358 ILE X C 1
ATOM 1538 O O . ILE B 2 25 ? 27.314 35.937 26.912 1.00 18.78 358 ILE X O 1
ATOM 1543 N N . ASN B 2 26 ? 29.503 35.517 27.094 1.00 18.58 359 ASN X N 1
ATOM 1544 C CA . ASN B 2 26 ? 29.780 36.354 25.928 1.00 18.83 359 ASN X CA 1
ATOM 1545 C C . ASN B 2 26 ? 30.452 35.644 24.758 1.00 18.37 359 ASN X C 1
ATOM 1546 O O . ASN B 2 26 ? 31.102 36.285 23.932 1.00 17.85 359 ASN X O 1
ATOM 1551 N N . ARG B 2 27 ? 30.236 34.332 24.670 1.00 17.80 360 ARG X N 1
ATOM 1552 C CA . ARG B 2 27 ? 30.688 33.530 23.524 1.00 18.03 360 ARG X CA 1
ATOM 1553 C C . ARG B 2 27 ? 29.562 32.616 23.066 1.00 17.27 360 ARG X C 1
ATOM 1554 O O . ARG B 2 27 ? 28.929 31.961 23.890 1.00 16.80 360 ARG X O 1
ATOM 1562 N N . VAL B 2 28 ? 29.304 32.604 21.758 1.00 17.11 361 VAL X N 1
ATOM 1563 C CA . VAL B 2 28 ? 28.376 31.667 21.124 1.00 17.30 361 VAL X CA 1
ATOM 1564 C C . VAL B 2 28 ? 29.126 30.911 20.031 1.00 17.23 361 VAL X C 1
ATOM 1565 O O . VAL B 2 28 ? 29.875 31.519 19.258 1.00 17.09 361 VAL X O 1
ATOM 1569 N N . VAL B 2 29 ? 28.908 29.593 19.963 1.00 17.07 362 VAL X N 1
ATOM 1570 C CA . VAL B 2 29 ? 29.555 28.738 18.975 1.00 17.12 362 VAL X CA 1
ATOM 1571 C C . VAL B 2 29 ? 28.492 28.022 18.147 1.00 17.08 362 VAL X C 1
ATOM 1572 O O . VAL B 2 29 ? 27.677 27.270 18.675 1.00 16.97 362 VAL X O 1
ATOM 1576 N N . ILE B 2 30 ? 28.484 28.295 16.853 1.00 17.31 363 ILE X N 1
ATOM 1577 C CA . ILE B 2 30 ? 27.527 27.684 15.936 1.00 18.05 363 ILE X CA 1
ATOM 1578 C C . ILE B 2 30 ? 28.100 26.420 15.274 1.00 18.60 363 ILE X C 1
ATOM 1579 O O . ILE B 2 30 ? 29.166 26.453 14.640 1.00 18.60 363 ILE X O 1
ATOM 1584 N N . SER B 2 31 ? 27.364 25.317 15.410 1.00 18.80 364 SER X N 1
ATOM 1585 C CA . SER B 2 31 ? 27.715 24.045 14.773 1.00 18.77 364 SER X CA 1
ATOM 1586 C C . SER B 2 31 ? 26.574 23.585 13.875 1.00 19.04 364 SER X C 1
ATOM 1587 O O . SER B 2 31 ? 25.525 24.231 13.806 1.00 18.40 364 SER X O 1
ATOM 1590 N N . HIS B 2 32 ? 26.783 22.469 13.179 1.00 19.08 365 HIS X N 1
ATOM 1591 C CA . HIS B 2 32 ? 25.652 21.676 12.646 1.00 19.27 365 HIS X CA 1
ATOM 1592 C C . HIS B 2 32 ? 25.764 20.259 13.186 1.00 19.10 365 HIS X C 1
ATOM 1593 O O . HIS B 2 32 ? 26.801 19.884 13.736 1.00 19.29 365 HIS X O 1
ATOM 1600 N N . THR B 2 33 ? 24.717 19.469 13.017 1.00 19.16 366 THR X N 1
ATOM 1601 C CA . THR B 2 33 ? 24.723 18.090 13.495 1.00 18.70 366 THR X CA 1
ATOM 1602 C C . THR B 2 33 ? 25.430 17.127 12.558 1.00 18.65 366 THR X C 1
ATOM 1603 O O . THR B 2 33 ? 25.767 16.012 12.974 1.00 19.32 366 THR X O 1
ATOM 1607 N N . ALA B 2 34 ? 25.630 17.545 11.305 1.00 19.30 367 ALA X N 1
ATOM 1608 C CA . ALA B 2 34 ? 26.197 16.711 10.220 1.00 18.75 367 ALA X CA 1
ATOM 1609 C C . ALA B 2 34 ? 25.414 15.413 9.950 1.00 19.38 367 ALA X C 1
ATOM 1610 O O . ALA B 2 34 ? 25.971 14.385 9.505 1.00 19.33 367 ALA X O 1
ATOM 1612 N N . ALA B 2 35 ? 24.107 15.477 10.174 1.00 19.30 368 ALA X N 1
ATOM 1613 C CA . ALA B 2 35 ? 23.205 14.396 9.818 1.00 19.37 368 ALA X CA 1
ATOM 1614 C C . ALA B 2 35 ? 22.072 14.994 8.984 1.00 19.55 368 ALA X C 1
ATOM 1615 O O . ALA B 2 35 ? 22.227 16.098 8.432 1.00 19.13 368 ALA X O 1
ATOM 1617 N N . GLU B 2 36 ? 20.963 14.279 8.827 1.00 19.70 369 GLU X N 1
ATOM 1618 C CA . GLU B 2 36 ? 19.904 14.750 7.939 1.00 20.20 369 GLU X CA 1
ATOM 1619 C C . GLU B 2 36 ? 19.138 15.894 8.638 1.00 19.84 369 GLU X C 1
ATOM 1620 O O . GLU B 2 36 ? 19.067 15.933 9.849 1.00 20.44 369 GLU X O 1
ATOM 1626 N N . GLY B 2 37 ? 18.627 16.838 7.865 1.00 20.27 370 GLY X N 1
ATOM 1627 C CA . GLY B 2 37 ? 17.743 17.891 8.375 1.00 20.06 370 GLY X CA 1
ATOM 1628 C C . GLY B 2 37 ? 16.327 17.398 8.540 1.00 20.41 370 GLY X C 1
ATOM 1629 O O . GLY B 2 37 ? 16.073 16.192 8.484 1.00 18.85 370 GLY X O 1
ATOM 1630 N N . CYS B 2 38 ? 15.390 18.344 8.712 1.00 20.23 371 CYS X N 1
ATOM 1631 C CA . CYS B 2 38 ? 14.054 18.024 9.144 1.00 20.72 371 CYS X CA 1
ATOM 1632 C C . CYS B 2 38 ? 13.143 19.249 8.965 1.00 20.60 371 CYS X C 1
ATOM 1633 O O . CYS B 2 38 ? 13.623 20.384 8.986 1.00 20.29 371 CYS X O 1
ATOM 1636 N N . GLU B 2 39 ? 11.847 19.021 8.764 1.00 20.05 372 GLU X N 1
ATOM 1637 C CA . GLU B 2 39 ? 10.928 20.107 8.395 1.00 20.39 372 GLU X CA 1
ATOM 1638 C C . GLU B 2 39 ? 9.649 20.143 9.217 1.00 19.71 372 GLU X C 1
ATOM 1639 O O . GLU B 2 39 ? 8.719 20.870 8.873 1.00 18.55 372 GLU X O 1
ATOM 1645 N N . SER B 2 40 ? 9.595 19.355 10.287 1.00 19.40 373 SER X N 1
ATOM 1646 C CA . SER B 2 40 ? 8.392 19.248 11.101 1.00 19.28 373 SER X CA 1
ATOM 1647 C C . SER B 2 40 ? 8.753 18.866 12.527 1.00 19.07 373 SER X C 1
ATOM 1648 O O . SER B 2 40 ? 9.813 18.310 12.765 1.00 18.17 373 SER X O 1
ATOM 1651 N N . ARG B 2 41 ? 7.849 19.125 13.472 1.00 19.63 374 ARG X N 1
ATOM 1652 C CA . ARG B 2 41 ? 8.118 18.796 14.882 1.00 19.64 374 ARG X CA 1
ATOM 1653 C C . ARG B 2 41 ? 8.433 17.292 15.080 1.00 19.76 374 ARG X C 1
ATOM 1654 O O . ARG B 2 41 ? 9.377 16.920 15.785 1.00 19.57 374 ARG X O 1
ATOM 1662 N N . GLU B 2 42 ? 7.643 16.440 14.435 1.00 20.08 375 GLU X N 1
ATOM 1663 C CA . GLU B 2 42 ? 7.845 14.995 14.490 1.00 20.28 375 GLU X CA 1
ATOM 1664 C C . GLU B 2 42 ? 9.240 14.555 13.986 1.00 19.82 375 GLU X C 1
ATOM 1665 O O . GLU B 2 42 ? 9.941 13.766 14.638 1.00 18.78 375 GLU X O 1
ATOM 1671 N N . VAL B 2 43 ? 9.626 15.034 12.813 1.00 19.77 376 VAL X N 1
ATOM 1672 C CA . VAL B 2 43 ? 10.904 14.611 12.239 1.00 20.24 376 VAL X CA 1
ATOM 1673 C C . VAL B 2 43 ? 12.059 15.218 13.036 1.00 20.32 376 VAL X C 1
ATOM 1674 O O . VAL B 2 43 ? 13.001 14.503 13.353 1.00 20.21 376 VAL X O 1
ATOM 1678 N N . CYS B 2 44 ? 11.974 16.507 13.402 1.00 20.24 377 CYS X N 1
ATOM 1679 C CA . CYS B 2 44 ? 13.073 17.159 14.133 1.00 20.11 377 CYS X CA 1
ATOM 1680 C C . CYS B 2 44 ? 13.253 16.571 15.527 1.00 19.72 377 CYS X C 1
ATOM 1681 O O . CYS B 2 44 ? 14.380 16.453 16.005 1.00 19.95 377 CYS X O 1
ATOM 1684 N N . SER B 2 45 ? 12.152 16.184 16.166 1.00 19.42 378 SER X N 1
ATOM 1685 C CA . SER B 2 45 ? 12.216 15.540 17.473 1.00 19.12 378 SER X CA 1
ATOM 1686 C C . SER B 2 45 ? 12.941 14.209 17.345 1.00 18.96 378 SER X C 1
ATOM 1687 O O . SER B 2 45 ? 13.757 13.855 18.191 1.00 18.84 378 SER X O 1
ATOM 1690 N N . ALA B 2 46 ? 12.664 13.496 16.255 1.00 18.42 379 ALA X N 1
ATOM 1691 C CA . ALA B 2 46 ? 13.334 12.243 15.965 1.00 18.54 379 ALA X CA 1
ATOM 1692 C C . ALA B 2 46 ? 14.833 12.454 15.835 1.00 18.47 379 ALA X C 1
ATOM 1693 O O . ALA B 2 46 ? 15.607 11.718 16.423 1.00 19.03 379 ALA X O 1
ATOM 1695 N N . ARG B 2 47 ? 15.232 13.486 15.091 1.00 18.30 380 ARG X N 1
ATOM 1696 C CA . ARG B 2 47 ? 16.654 13.803 14.870 1.00 18.68 380 ARG X CA 1
ATOM 1697 C C . ARG B 2 47 ? 17.387 14.139 16.140 1.00 18.45 380 ARG X C 1
ATOM 1698 O O . ARG B 2 47 ? 18.555 13.792 16.285 1.00 18.86 380 ARG X O 1
ATOM 1706 N N . VAL B 2 48 ? 16.713 14.840 17.051 1.00 19.07 381 VAL X N 1
ATOM 1707 C CA . VAL B 2 48 ? 17.345 15.304 18.279 1.00 19.20 381 VAL X CA 1
ATOM 1708 C C . VAL B 2 48 ? 17.494 14.161 19.282 1.00 19.19 381 VAL X C 1
ATOM 1709 O O . VAL B 2 48 ? 18.482 14.101 20.013 1.00 17.87 381 VAL X O 1
ATOM 1713 N N . ASN B 2 49 ? 16.509 13.268 19.313 1.00 19.51 382 ASN X N 1
ATOM 1714 C CA . ASN B 2 49 ? 16.646 12.033 20.089 1.00 20.28 382 ASN X CA 1
ATOM 1715 C C . ASN B 2 49 ? 17.863 11.193 19.687 1.00 20.39 382 ASN X C 1
ATOM 1716 O O . ASN B 2 49 ? 18.581 10.698 20.549 1.00 20.46 382 ASN X O 1
ATOM 1721 N N . VAL B 2 50 ? 18.084 11.031 18.387 1.00 20.39 383 VAL X N 1
ATOM 1722 C CA . VAL B 2 50 ? 19.238 10.279 17.899 1.00 20.50 383 VAL X CA 1
ATOM 1723 C C . VAL B 2 50 ? 20.530 10.983 18.302 1.00 20.33 383 VAL X C 1
ATOM 1724 O O . VAL B 2 50 ? 21.464 10.336 18.752 1.00 20.87 383 VAL X O 1
ATOM 1728 N N . VAL B 2 51 ? 20.581 12.306 18.148 1.00 20.36 384 VAL X N 1
ATOM 1729 C CA . VAL B 2 51 ? 21.730 13.089 18.610 1.00 20.07 384 VAL X CA 1
ATOM 1730 C C . VAL B 2 51 ? 21.986 12.866 20.104 1.00 20.06 384 VAL X C 1
ATOM 1731 O O . VAL B 2 51 ? 23.141 12.666 20.500 1.00 20.02 384 VAL X O 1
ATOM 1735 N N . GLN B 2 52 ? 20.927 12.876 20.923 1.00 20.24 385 GLN X N 1
ATOM 1736 C CA . GLN B 2 52 ? 21.091 12.677 22.376 1.00 20.59 385 GLN X CA 1
ATOM 1737 C C . GLN B 2 52 ? 21.685 11.303 22.702 1.00 21.14 385 GLN X C 1
ATOM 1738 O O . GLN B 2 52 ? 22.577 11.181 23.550 1.00 21.17 385 GLN X O 1
ATOM 1744 N N . SER B 2 53 ? 21.206 10.280 21.999 1.00 21.37 386 SER X N 1
ATOM 1745 C CA . SER B 2 53 ? 21.736 8.928 22.136 1.00 21.31 386 SER X CA 1
ATOM 1746 C C . SER B 2 53 ? 23.212 8.836 21.733 1.00 20.87 386 SER X C 1
ATOM 1747 O O . SER B 2 53 ? 24.028 8.212 22.404 1.00 20.82 386 SER X O 1
ATOM 1750 N N . PHE B 2 54 ? 23.555 9.457 20.617 1.00 20.61 387 PHE X N 1
ATOM 1751 C CA . PHE B 2 54 ? 24.950 9.537 20.174 1.00 20.07 387 PHE X CA 1
ATOM 1752 C C . PHE B 2 54 ? 25.868 10.164 21.239 1.00 19.74 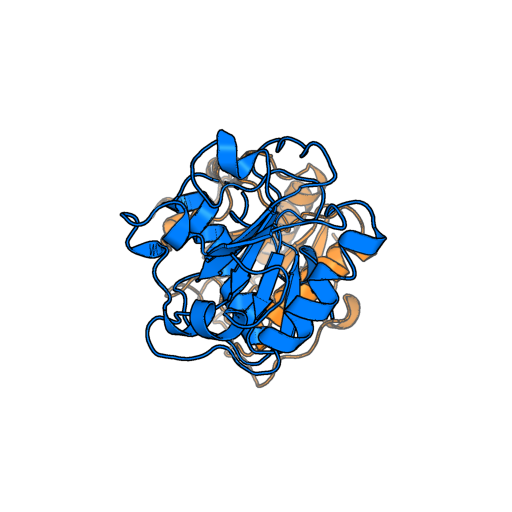387 PHE X C 1
ATOM 1753 O O . PHE B 2 54 ? 26.969 9.679 21.519 1.00 19.67 387 PHE X O 1
ATOM 1761 N N . HIS B 2 55 ? 25.411 11.247 21.842 1.00 19.31 388 HIS X N 1
ATOM 1762 C CA . HIS B 2 55 ? 26.206 11.941 22.848 1.00 19.24 388 HIS X CA 1
ATOM 1763 C C . HIS B 2 55 ? 26.246 11.189 24.182 1.00 18.39 388 HIS X C 1
ATOM 1764 O O . HIS B 2 55 ? 27.314 11.035 24.772 1.00 17.77 388 HIS X O 1
ATOM 1771 N N . MET B 2 56 ? 25.104 10.666 24.614 1.00 18.34 389 MET X N 1
ATOM 1772 C CA . MET B 2 56 ? 25.014 10.011 25.933 1.00 18.68 389 MET X CA 1
ATOM 1773 C C . MET B 2 56 ? 25.442 8.535 25.927 1.00 18.52 389 MET X C 1
ATOM 1774 O O . MET B 2 56 ? 26.004 8.058 26.905 1.00 18.23 389 MET X O 1
ATOM 1779 N N . ASP B 2 57 ? 25.147 7.824 24.845 1.00 18.86 390 ASP X N 1
ATOM 1780 C CA . ASP B 2 57 ? 25.389 6.380 24.767 1.00 19.21 390 ASP X CA 1
ATOM 1781 C C . ASP B 2 57 ? 26.669 6.067 24.004 1.00 19.24 390 ASP X C 1
ATOM 1782 O O . ASP B 2 57 ? 27.500 5.308 24.488 1.00 19.35 390 ASP X O 1
ATOM 1787 N N . SER B 2 58 ? 26.835 6.639 22.817 1.00 18.95 391 SER X N 1
ATOM 1788 C CA . SER B 2 58 ? 28.005 6.339 22.000 1.00 18.99 391 SER X CA 1
ATOM 1789 C C . SER B 2 58 ? 29.278 7.042 22.516 1.00 19.18 391 SER X C 1
ATOM 1790 O O . SER B 2 58 ? 30.333 6.430 22.583 1.00 18.97 391 SER X O 1
ATOM 1793 N N . TRP B 2 59 ? 29.190 8.315 22.889 1.00 19.59 392 TRP X N 1
ATOM 1794 C CA . TRP B 2 59 ? 30.332 9.007 23.506 1.00 20.01 392 TRP X CA 1
ATOM 1795 C C . TRP B 2 59 ? 30.374 8.873 25.016 1.00 20.36 392 TRP X C 1
ATOM 1796 O O . TRP B 2 59 ? 31.422 9.070 25.625 1.00 20.41 392 TRP X O 1
ATOM 1807 N N . GLY B 2 60 ? 29.231 8.587 25.629 1.00 20.43 393 GLY X N 1
ATOM 1808 C CA . GLY B 2 60 ? 29.164 8.429 27.070 1.00 20.46 393 GLY X C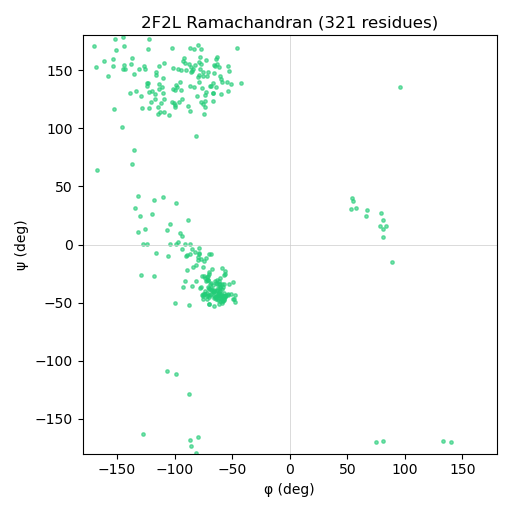A 1
ATOM 1809 C C . GLY B 2 60 ? 29.123 9.741 27.832 1.00 20.87 393 GLY X C 1
ATOM 1810 O O . GLY B 2 60 ? 29.546 9.787 28.979 1.00 21.34 393 GLY X O 1
ATOM 1811 N N . TRP B 2 61 ? 28.614 10.812 27.220 1.00 20.89 394 TRP X N 1
ATOM 1812 C CA . TRP B 2 61 ? 28.484 12.101 27.935 1.00 20.31 394 TRP X CA 1
ATOM 1813 C C . TRP B 2 61 ? 27.245 12.105 28.839 1.00 20.19 394 TRP X C 1
ATOM 1814 O O . TRP B 2 61 ? 26.413 11.181 28.801 1.00 19.68 394 TRP X O 1
ATOM 1825 N N . ASP B 2 62 ? 27.116 13.143 29.652 1.00 19.82 395 ASP X N 1
ATOM 1826 C CA . ASP B 2 62 ? 26.064 13.190 30.680 1.00 19.78 395 ASP X CA 1
ATOM 1827 C C . ASP B 2 62 ? 24.704 13.750 30.201 1.00 19.32 395 ASP X C 1
ATOM 1828 O O . ASP B 2 62 ? 23.697 13.685 30.912 1.00 18.67 395 ASP X O 1
ATOM 1833 N N . HIS B 2 63 ? 24.681 14.273 28.984 1.00 18.58 396 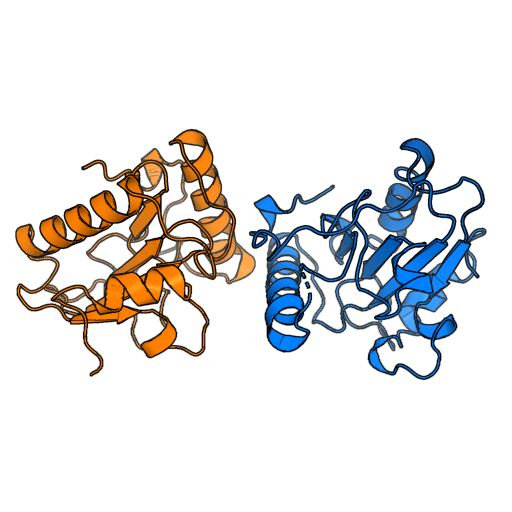HIS X N 1
ATOM 1834 C CA . HIS B 2 63 ? 23.483 14.848 28.394 1.00 18.47 396 HIS X CA 1
ATOM 1835 C C . HIS B 2 63 ? 23.792 15.109 26.922 1.00 18.27 396 HIS X C 1
ATOM 1836 O O . HIS B 2 63 ? 24.948 15.003 26.478 1.00 17.32 396 HIS X O 1
ATOM 1843 N N . ILE B 2 64 ? 22.773 15.466 26.159 1.00 18.58 397 ILE X N 1
ATOM 1844 C CA . ILE B 2 64 ? 23.006 16.003 24.823 1.00 18.82 397 ILE X CA 1
ATOM 1845 C C . ILE B 2 64 ? 23.974 17.191 24.979 1.00 19.09 397 ILE X C 1
ATOM 1846 O O . ILE B 2 64 ? 23.892 17.966 2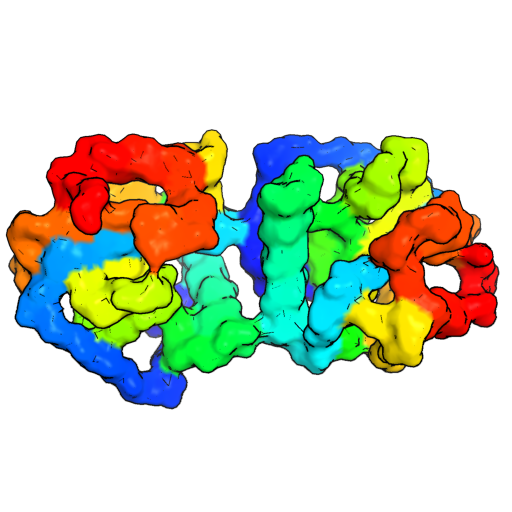5.944 1.00 19.52 397 ILE X O 1
ATOM 1851 N N . GLY B 2 65 ? 24.911 17.293 24.050 1.00 18.98 398 GLY X N 1
ATOM 1852 C CA . GLY B 2 65 ? 26.057 18.180 24.185 1.00 19.15 398 GLY X CA 1
ATOM 1853 C C . GLY B 2 65 ? 25.751 19.641 23.949 1.00 18.86 398 GLY X C 1
ATOM 1854 O O . GLY B 2 65 ? 26.417 20.496 24.490 1.00 19.41 398 GLY X O 1
ATOM 1855 N N . TYR B 2 66 ? 24.736 19.931 23.150 1.00 19.27 399 TYR X N 1
ATOM 1856 C CA . TYR B 2 66 ? 24.431 21.315 22.802 1.00 19.01 399 TYR X CA 1
ATOM 1857 C C . TYR B 2 66 ? 23.614 22.022 23.886 1.00 19.63 399 TYR X C 1
ATOM 1858 O O . TYR B 2 66 ? 22.905 21.399 24.666 1.00 20.03 399 TYR X O 1
ATOM 1867 N N . ASN B 2 67 ? 23.725 23.341 23.951 1.00 19.29 400 ASN X N 1
ATOM 1868 C CA . ASN B 2 67 ? 22.815 24.089 24.776 1.00 19.06 400 ASN X CA 1
ATOM 1869 C C . ASN B 2 67 ? 21.451 24.167 24.100 1.00 18.83 400 ASN X C 1
ATOM 1870 O O . ASN B 2 67 ? 20.420 23.987 24.758 1.00 18.49 400 ASN X O 1
ATOM 1875 N N . PHE B 2 68 ? 21.455 24.407 22.791 1.00 18.34 401 PHE X N 1
ATOM 1876 C CA . PHE B 2 68 ? 20.233 24.471 21.990 1.00 19.05 401 PHE X CA 1
ATOM 1877 C C . PHE B 2 68 ? 20.481 23.880 20.611 1.00 18.89 401 PHE X C 1
ATOM 1878 O O . PHE B 2 68 ? 21.612 23.832 20.144 1.00 18.50 401 PHE X O 1
ATOM 1886 N N . LEU B 2 69 ? 19.422 23.394 19.970 1.00 19.04 402 LEU X N 1
ATOM 1887 C CA . LEU B 2 69 ? 19.507 23.026 18.559 1.00 19.84 402 LEU X CA 1
ATOM 1888 C C . LEU B 2 69 ? 18.393 23.746 17.824 1.00 19.56 402 LEU X C 1
ATOM 1889 O O . LEU B 2 69 ? 17.369 24.051 18.425 1.00 21.29 402 LEU X O 1
ATOM 1894 N N . VAL B 2 70 ? 18.586 24.002 16.538 1.00 19.51 403 VAL X N 1
ATOM 1895 C CA . VAL B 2 70 ? 17.590 24.713 15.706 1.00 19.61 403 VAL X CA 1
ATOM 1896 C C . VAL B 2 70 ? 17.164 23.822 14.568 1.00 19.37 403 VAL X C 1
ATOM 1897 O O . VAL B 2 70 ? 18.006 23.407 13.751 1.00 18.83 403 VAL X O 1
ATOM 1901 N N . GLY B 2 71 ? 15.864 23.555 14.479 1.00 18.95 404 GLY X N 1
ATOM 1902 C CA . GLY B 2 71 ? 15.348 22.678 13.453 1.00 19.41 404 GLY X CA 1
ATOM 1903 C C . GLY B 2 71 ? 14.921 23.398 12.192 1.00 19.58 404 GLY X C 1
ATOM 1904 O O . GLY B 2 71 ? 14.633 24.589 12.222 1.00 19.13 404 GLY X O 1
ATOM 1905 N N . GLY B 2 72 ? 14.834 22.645 11.094 1.00 19.68 405 GLY X N 1
ATOM 1906 C CA . GLY B 2 72 ? 14.349 23.177 9.814 1.00 19.30 405 GLY X CA 1
ATOM 1907 C C . GLY B 2 72 ? 12.869 23.479 9.821 1.00 19.52 405 GLY X C 1
ATOM 1908 O O . GLY B 2 72 ? 12.342 24.065 8.874 1.00 19.70 405 GLY X O 1
ATOM 1909 N N . ASP B 2 73 ? 12.188 23.071 10.886 1.00 19.59 406 ASP X N 1
ATOM 1910 C CA . ASP B 2 73 ? 10.817 23.513 11.148 1.00 19.61 406 ASP X CA 1
ATOM 1911 C C . ASP B 2 73 ? 10.736 24.929 11.758 1.00 19.13 406 ASP X C 1
ATOM 1912 O O . ASP B 2 73 ? 9.645 25.433 12.010 1.00 19.45 406 ASP X O 1
ATOM 1917 N N . GLY B 2 74 ? 11.871 25.546 12.036 1.00 18.82 407 GLY X N 1
ATOM 1918 C CA . GLY B 2 74 ? 11.891 26.838 12.710 1.00 18.42 407 GLY X CA 1
ATOM 1919 C C . GLY B 2 74 ? 11.724 26.786 14.222 1.00 18.59 407 GLY X C 1
ATOM 1920 O O . GLY B 2 74 ? 11.576 27.826 14.862 1.00 19.24 407 GLY X O 1
ATOM 1921 N N . ARG B 2 75 ? 11.710 25.598 14.806 1.00 18.52 408 ARG X N 1
ATOM 1922 C CA . ARG B 2 75 ? 11.585 25.467 16.268 1.00 18.63 408 ARG X CA 1
ATOM 1923 C C . ARG B 2 75 ? 12.973 25.287 16.874 1.00 18.53 408 ARG X C 1
ATOM 1924 O O . ARG B 2 75 ? 13.885 24.767 16.233 1.00 17.85 408 ARG X O 1
ATOM 1932 N N . VAL B 2 76 ? 13.108 25.741 18.110 1.00 18.68 409 VAL X N 1
ATOM 1933 C CA . VAL B 2 76 ? 14.303 25.564 18.890 1.00 18.97 409 VAL X CA 1
ATOM 1934 C C . VAL B 2 76 ? 14.045 24.394 19.827 1.00 19.01 409 VAL X C 1
ATOM 1935 O O . VAL B 2 76 ? 12.988 24.313 20.461 1.00 18.29 409 VAL X O 1
ATOM 1939 N N . TYR B 2 77 ? 15.025 23.492 19.872 1.00 18.65 410 TYR X N 1
ATOM 1940 C CA . TYR B 2 77 ? 14.986 22.290 20.696 1.00 19.23 410 TYR X CA 1
ATOM 1941 C C . TYR B 2 77 ? 15.992 22.502 21.803 1.00 19.15 410 TYR X C 1
ATOM 1942 O O . TYR B 2 77 ? 17.173 22.626 21.532 1.00 19.43 410 TYR X O 1
ATOM 1951 N N . GLU B 2 78 ? 15.516 22.602 23.041 1.00 19.68 411 GLU X N 1
ATOM 1952 C CA . GLU B 2 78 ? 16.401 22.799 24.191 1.00 19.97 411 GLU X CA 1
ATOM 1953 C C . GLU B 2 78 ? 17.331 21.586 24.396 1.00 20.03 411 GLU X C 1
ATOM 1954 O O . GLU B 2 78 ? 16.894 20.451 24.308 1.00 20.14 411 GLU X O 1
ATOM 1960 N N . GLY B 2 79 ? 18.611 21.846 24.656 1.00 20.19 412 GLY X N 1
ATOM 1961 C CA . GLY B 2 79 ? 19.542 20.819 25.101 1.00 19.84 412 GLY X CA 1
ATOM 1962 C C . GLY B 2 79 ? 19.816 21.045 26.578 1.00 19.70 412 GLY X C 1
ATOM 1963 O O . GLY B 2 79 ? 18.936 20.833 27.444 1.00 19.44 412 GLY X O 1
ATOM 1964 N N . ARG B 2 80 ? 21.029 21.492 26.878 1.00 19.16 413 ARG X N 1
ATOM 1965 C CA . ARG B 2 80 ? 21.369 21.849 28.250 1.00 19.46 413 ARG X CA 1
ATOM 1966 C C . ARG B 2 80 ? 20.812 23.210 28.684 1.00 19.50 413 ARG X C 1
ATOM 1967 O O . ARG B 2 80 ? 20.828 23.518 29.876 1.00 19.87 413 ARG X O 1
ATOM 1975 N N . GLY B 2 81 ? 20.321 24.011 27.727 1.00 19.38 414 GLY X N 1
ATOM 1976 C CA . GLY B 2 81 ? 19.817 25.369 28.010 1.00 19.44 414 GLY X CA 1
ATOM 1977 C C . GLY B 2 81 ? 20.914 26.396 28.277 1.00 19.56 414 GLY X C 1
ATOM 1978 O O . GLY B 2 81 ? 22.098 26.107 28.079 1.00 19.39 414 GLY X O 1
ATOM 1979 N N . TRP B 2 82 ? 20.513 27.585 28.749 1.00 19.48 415 TRP X N 1
ATOM 1980 C CA . TRP B 2 82 ? 21.440 28.722 28.974 1.00 19.50 415 TRP X CA 1
ATOM 1981 C C . TRP B 2 82 ? 22.410 28.561 30.151 1.00 19.96 415 TRP X C 1
ATOM 1982 O O . TRP B 2 82 ? 23.509 29.137 30.130 1.00 19.83 415 TRP X O 1
ATOM 1993 N N . ASP B 2 83 ? 21.980 27.833 31.186 1.00 19.78 416 ASP X N 1
ATOM 1994 C CA . ASP B 2 83 ? 22.615 27.878 32.505 1.00 19.92 416 ASP X CA 1
ATOM 1995 C C . ASP B 2 83 ? 23.683 26.820 32.777 1.00 20.14 416 ASP X C 1
ATOM 1996 O O . ASP B 2 83 ? 24.291 26.847 33.841 1.00 19.74 416 ASP X O 1
ATOM 2001 N N . TYR B 2 84 ? 23.904 25.887 31.850 1.00 20.21 417 TYR X N 1
ATOM 2002 C CA . TYR B 2 84 ? 24.845 24.799 32.096 1.00 20.68 417 TYR X CA 1
ATOM 2003 C C . TYR B 2 84 ? 25.899 24.681 31.024 1.00 20.43 417 TYR X C 1
ATOM 2004 O O . TYR B 2 84 ? 25.669 25.011 29.867 1.00 21.18 417 TYR X O 1
ATOM 2013 N N . VAL B 2 85 ? 27.052 24.176 31.439 1.00 20.81 418 VAL X N 1
ATOM 2014 C CA . VAL B 2 85 ? 28.203 24.005 30.567 1.00 20.56 418 VAL X CA 1
ATOM 2015 C C . VAL B 2 85 ? 27.930 22.821 29.635 1.00 20.34 418 VAL X C 1
ATOM 2016 O O . VAL B 2 85 ? 27.562 21.748 30.092 1.00 19.38 418 VAL X O 1
ATOM 2020 N N . GLY B 2 86 ? 28.098 23.040 28.335 1.00 19.99 419 GLY X N 1
ATOM 2021 C CA . GLY B 2 86 ? 27.898 22.003 27.336 1.00 19.93 419 GLY X CA 1
ATOM 2022 C C . GLY B 2 86 ? 29.094 21.099 27.053 1.00 19.87 419 GLY X C 1
ATOM 2023 O O . GLY B 2 86 ? 30.107 21.131 27.739 1.00 19.25 419 GLY X O 1
ATOM 2024 N N . ALA B 2 87 ? 28.922 20.260 26.034 1.00 19.59 420 ALA X N 1
ATOM 2025 C CA . ALA B 2 87 ? 29.955 19.383 25.528 1.00 19.47 420 ALA X CA 1
ATOM 2026 C C . ALA B 2 87 ? 29.868 19.460 24.000 1.00 19.34 420 ALA X C 1
ATOM 2027 O O . ALA B 2 87 ? 29.426 18.534 23.328 1.00 19.90 420 ALA X O 1
ATOM 2029 N N . HIS B 2 88 ? 30.240 20.612 23.464 1.00 19.49 421 HIS X N 1
ATOM 2030 C CA . HIS B 2 88 ? 30.092 20.881 22.023 1.00 19.21 421 HIS X CA 1
ATOM 2031 C C . HIS B 2 88 ? 31.367 21.403 21.368 1.00 19.06 421 HIS X C 1
ATOM 2032 O O . HIS B 2 88 ? 31.549 21.228 20.171 1.00 18.88 421 HIS X O 1
ATOM 2039 N N . THR B 2 89 ? 32.244 22.047 22.148 1.00 19.06 422 THR X N 1
ATOM 2040 C CA . THR B 2 89 ? 33.444 22.663 21.624 1.00 19.00 422 THR X CA 1
ATOM 2041 C C . THR B 2 89 ? 34.556 22.531 22.678 1.00 19.36 422 THR X C 1
ATOM 2042 O O . THR B 2 89 ? 34.578 23.259 23.684 1.00 19.26 422 THR X O 1
ATOM 2046 N N . LYS B 2 90 ? 35.443 21.568 22.469 1.00 19.53 423 LYS X N 1
ATOM 2047 C CA . LYS B 2 90 ? 36.434 21.211 23.470 1.00 19.71 423 LYS X CA 1
ATOM 2048 C C . LYS B 2 90 ? 37.309 22.411 23.779 1.00 19.86 423 LYS X C 1
ATOM 2049 O O . LYS B 2 90 ? 37.838 23.048 22.860 1.00 19.51 423 LYS X O 1
ATOM 2055 N N . GLY B 2 91 ? 37.451 22.705 25.074 1.00 20.02 424 GLY X N 1
ATOM 2056 C CA . GLY B 2 91 ? 38.266 23.816 25.551 1.00 20.10 424 GLY X CA 1
ATOM 2057 C C . GLY B 2 91 ? 37.468 25.101 25.645 1.00 20.32 424 GLY X C 1
ATOM 2058 O O . GLY B 2 91 ? 37.897 26.051 26.300 1.00 21.23 424 GLY X O 1
ATOM 2059 N N . TYR B 2 92 ? 36.295 25.138 25.015 1.00 20.41 425 TYR X N 1
ATOM 2060 C CA . TYR B 2 92 ? 35.492 26.359 24.959 1.00 20.02 425 TYR X CA 1
ATOM 2061 C C . TYR B 2 92 ? 34.072 26.203 25.457 1.00 20.18 425 TYR X C 1
ATOM 2062 O O . TYR B 2 92 ? 33.240 27.087 25.227 1.00 21.44 425 TYR X O 1
ATOM 2071 N N . ASN B 2 93 ? 33.775 25.105 26.134 1.00 19.78 426 ASN X N 1
ATOM 2072 C CA . ASN B 2 93 ? 32.415 24.865 26.595 1.00 19.83 426 ASN X CA 1
ATOM 2073 C C . ASN B 2 93 ? 32.051 25.796 27.753 1.00 19.95 426 ASN X C 1
ATOM 2074 O O . ASN B 2 93 ? 30.956 26.365 27.783 1.00 19.50 426 ASN X O 1
ATOM 2079 N N . ARG B 2 94 ? 32.974 25.932 28.699 1.00 19.81 427 ARG X N 1
ATOM 2080 C CA . ARG B 2 94 ? 32.816 26.861 29.801 1.00 20.06 427 ARG X CA 1
ATOM 2081 C C . ARG B 2 94 ? 32.847 28.291 29.262 1.00 19.81 427 ARG X C 1
ATOM 2082 O O . ARG B 2 94 ? 33.796 28.694 28.603 1.00 19.97 427 ARG X O 1
ATOM 2090 N N . GLY B 2 95 ? 31.793 29.049 29.533 1.00 20.18 428 GLY X N 1
ATOM 2091 C CA . GLY B 2 95 ? 31.710 30.442 29.076 1.00 20.31 428 GLY X CA 1
ATOM 2092 C C . GLY B 2 95 ? 31.215 30.611 27.651 1.00 20.52 428 GLY X C 1
ATOM 2093 O O . GLY B 2 95 ? 31.349 31.684 27.054 1.00 20.92 428 GLY X O 1
ATOM 2094 N N . SER B 2 96 ? 30.614 29.567 27.101 1.00 20.39 429 SER X N 1
ATOM 2095 C CA . SER B 2 96 ? 29.991 29.682 25.802 1.00 20.46 429 SER X CA 1
ATOM 2096 C C . SER B 2 96 ? 28.631 28.999 25.747 1.00 19.96 429 SER X C 1
ATOM 2097 O O . SER B 2 96 ? 28.287 28.167 26.606 1.00 19.50 429 SER X O 1
ATOM 2100 N N . ILE B 2 97 ? 27.847 29.403 24.754 1.00 19.67 430 ILE X N 1
ATOM 2101 C CA . ILE B 2 97 ? 26.580 28.763 24.403 1.00 19.69 430 ILE X CA 1
ATOM 2102 C C . ILE B 2 97 ? 26.775 28.105 23.028 1.00 19.59 430 ILE X C 1
ATOM 2103 O O . ILE B 2 97 ? 27.164 28.770 22.061 1.00 18.97 430 ILE X O 1
ATOM 2108 N N . GLY B 2 98 ? 26.553 26.792 22.972 1.00 19.88 431 GLY X N 1
ATOM 2109 C CA . GLY B 2 98 ? 26.639 26.027 21.733 1.00 19.47 431 GLY X CA 1
ATOM 2110 C C . GLY B 2 98 ? 25.262 25.769 21.137 1.00 19.57 431 GLY X C 1
ATOM 2111 O O . GLY B 2 98 ? 24.414 25.136 21.750 1.00 20.00 431 GLY X O 1
ATOM 2112 N N . ILE B 2 99 ? 25.051 26.278 19.937 1.00 19.25 432 ILE X N 1
ATOM 2113 C CA . ILE B 2 99 ? 23.807 26.113 19.198 1.00 19.72 432 ILE X CA 1
ATOM 2114 C C . ILE B 2 99 ? 24.122 25.321 17.912 1.00 19.69 432 ILE X C 1
ATOM 2115 O O . ILE B 2 99 ? 25.027 25.678 17.151 1.00 19.13 432 ILE X O 1
ATOM 2120 N N . SER B 2 100 ? 23.411 24.218 17.707 1.00 19.72 433 SER X N 1
ATOM 2121 C CA . SER B 2 100 ? 23.626 23.388 16.525 1.00 19.92 433 SER X CA 1
ATOM 2122 C C . SER B 2 100 ? 22.454 23.494 15.575 1.00 19.70 433 SER X C 1
ATOM 2123 O O . SER B 2 100 ? 21.302 23.334 15.995 1.00 19.76 433 SER X O 1
ATOM 2126 N N . PHE B 2 101 ? 22.731 23.752 14.298 1.00 19.18 434 PHE X N 1
ATOM 2127 C CA . PHE B 2 101 ? 21.683 23.674 13.269 1.00 19.19 434 PHE X CA 1
ATOM 2128 C C . PHE B 2 101 ? 21.502 22.207 12.907 1.00 19.41 434 PHE X C 1
ATOM 2129 O O . PHE B 2 101 ? 22.493 21.519 12.609 1.00 18.80 434 PHE X O 1
ATOM 2137 N N . ILE B 2 102 ? 20.258 21.725 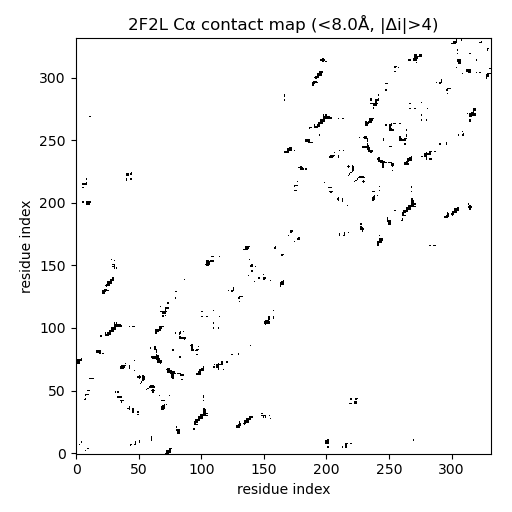12.964 1.00 19.01 435 ILE X N 1
ATOM 2138 C CA . ILE B 2 102 ? 19.969 20.335 12.660 1.00 19.13 435 ILE X CA 1
ATOM 2139 C C . ILE B 2 102 ? 20.080 20.177 11.149 1.00 19.17 435 ILE X C 1
ATOM 2140 O O . ILE B 2 102 ? 19.340 20.834 10.378 1.00 18.30 435 ILE X O 1
ATOM 2145 N N . GLY B 2 103 ? 21.024 19.327 10.737 1.00 19.01 436 GLY X N 1
ATOM 2146 C CA . GLY B 2 103 ? 21.292 19.088 9.335 1.00 18.66 436 GLY X CA 1
ATOM 2147 C C . GLY B 2 103 ? 22.762 19.129 9.004 1.00 18.79 436 GLY X C 1
ATOM 2148 O O . GLY B 2 103 ? 23.613 19.147 9.888 1.00 18.46 436 GLY X O 1
ATOM 2149 N N . THR B 2 104 ? 23.034 19.140 7.702 1.00 18.52 437 THR X N 1
ATOM 2150 C CA . THR B 2 104 ? 24.373 19.203 7.150 1.00 18.57 437 THR X CA 1
ATOM 2151 C C . THR B 2 104 ? 24.419 20.345 6.142 1.00 18.79 437 THR X C 1
ATOM 2152 O O . THR B 2 104 ? 23.735 20.272 5.103 1.00 17.92 437 THR X O 1
ATOM 2156 N N . PHE B 2 105 ? 25.249 21.369 6.410 1.00 18.76 438 PHE X N 1
ATOM 2157 C CA . PHE B 2 105 ? 25.241 22.613 5.611 1.00 19.03 438 PHE X CA 1
ATOM 2158 C C . PHE B 2 105 ? 26.550 22.880 4.896 1.00 19.58 438 PHE X C 1
ATOM 2159 O O . PHE B 2 105 ? 26.991 24.026 4.748 1.00 19.63 438 PHE X O 1
ATOM 2167 N N . THR B 2 106 ? 27.139 21.798 4.397 1.00 20.20 439 THR X N 1
ATOM 2168 C CA . THR B 2 106 ? 28.389 21.859 3.668 1.00 20.71 439 THR X CA 1
ATOM 2169 C C . THR B 2 106 ? 28.183 22.437 2.270 1.00 21.12 439 THR X C 1
ATOM 2170 O O . THR B 2 106 ? 29.002 23.213 1.810 1.00 21.34 439 THR X O 1
ATOM 2174 N N . THR B 2 107 ? 27.129 22.038 1.569 1.00 20.81 440 THR X N 1
ATOM 2175 C CA . THR B 2 107 ? 26.882 22.627 0.251 1.00 21.40 440 THR X CA 1
ATOM 2176 C C . THR B 2 107 ? 25.466 23.197 0.072 1.00 21.06 440 THR X C 1
ATOM 2177 O O . THR B 2 107 ? 25.140 23.706 -1.002 1.00 21.41 440 THR X O 1
ATOM 2181 N N . ARG B 2 108 ? 24.654 23.103 1.116 1.00 20.66 441 ARG X N 1
ATOM 2182 C CA . ARG B 2 108 ? 23.270 23.550 1.110 1.00 20.82 441 ARG X CA 1
ATOM 2183 C C . ARG B 2 108 ? 23.100 24.563 2.246 1.00 19.89 441 ARG X C 1
ATOM 2184 O O . ARG B 2 108 ? 23.631 24.359 3.324 1.00 19.85 441 ARG X O 1
ATOM 2192 N N . LYS B 2 109 ? 22.367 25.645 2.001 1.00 19.69 442 LYS X N 1
ATOM 2193 C CA . LYS B 2 109 ? 22.143 26.673 3.016 1.00 19.82 442 LYS X CA 1
ATOM 2194 C C . LYS B 2 109 ? 21.090 26.222 3.999 1.00 19.28 442 LYS X C 1
ATOM 2195 O O . LYS B 2 109 ? 20.185 25.495 3.641 1.00 19.63 442 LYS X O 1
ATOM 2201 N N . PRO B 2 110 ? 21.171 26.694 5.237 1.00 19.62 443 PRO X N 1
ATOM 2202 C CA . PRO B 2 110 ? 20.049 26.478 6.143 1.00 19.37 443 PRO X CA 1
ATOM 2203 C C . PRO B 2 110 ? 18.828 27.247 5.632 1.00 19.12 443 PRO X C 1
ATOM 2204 O O . PRO B 2 110 ? 18.970 28.244 4.912 1.00 18.34 443 PRO X O 1
ATOM 2208 N N . ASN B 2 111 ? 17.642 26.794 5.985 1.00 18.92 444 ASN X N 1
ATOM 2209 C CA . ASN B 2 111 ? 16.437 27.402 5.442 1.00 19.05 444 ASN X CA 1
ATOM 2210 C C . ASN B 2 111 ? 15.998 28.671 6.190 1.00 18.78 444 ASN X C 1
ATOM 2211 O O . ASN B 2 111 ? 16.531 29.025 7.254 1.00 18.59 444 ASN X O 1
ATOM 2216 N N . GLU B 2 112 ? 15.063 29.383 5.582 1.00 19.31 445 GLU X N 1
ATOM 2217 C CA . GLU B 2 112 ? 14.606 30.674 6.085 1.00 19.37 445 GLU X CA 1
ATOM 2218 C C . GLU B 2 112 ? 14.145 30.624 7.560 1.00 19.36 445 GLU X C 1
ATOM 2219 O O . GLU B 2 112 ? 14.481 31.506 8.369 1.00 18.42 445 GLU X O 1
ATOM 2225 N N . ARG B 2 113 ? 13.395 29.584 7.897 1.00 19.28 446 ARG X N 1
ATOM 2226 C CA . ARG B 2 113 ? 12.849 29.420 9.249 1.00 20.24 446 ARG X CA 1
ATOM 2227 C C . ARG B 2 113 ? 13.918 29.102 10.273 1.00 20.13 446 ARG X C 1
ATOM 2228 O O . ARG B 2 113 ? 13.885 29.606 11.402 1.00 19.86 446 ARG X O 1
ATOM 2236 N N . GLN B 2 114 ? 14.899 28.305 9.863 1.00 20.16 447 GLN X N 1
ATOM 2237 C CA . GLN B 2 114 ? 16.002 27.917 10.736 1.00 19.84 447 GLN X CA 1
ATOM 2238 C C . GLN B 2 114 ? 16.857 29.134 11.097 1.00 20.02 447 GLN X C 1
ATOM 2239 O O . GLN B 2 114 ? 17.231 29.352 12.281 1.00 19.92 447 GLN X O 1
ATOM 2245 N N . LEU B 2 115 ? 17.157 29.952 10.093 1.00 19.87 448 LEU X N 1
ATOM 2246 C CA . LEU B 2 115 ? 17.930 31.172 10.314 1.00 20.03 448 LEU X CA 1
ATOM 2247 C C . LEU B 2 115 ? 17.155 32.155 11.205 1.00 20.20 448 LEU X C 1
ATOM 2248 O O . LEU B 2 115 ? 17.704 32.711 12.150 1.00 20.96 448 LEU X O 1
ATOM 2253 N N . GLU B 2 116 ? 15.869 32.335 10.921 1.00 2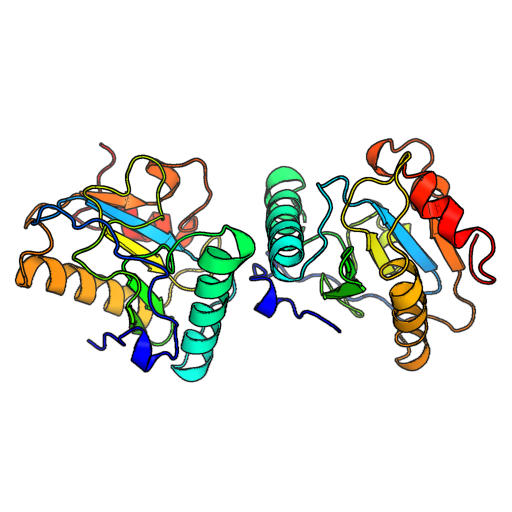0.28 449 GLU X N 1
ATOM 2254 C CA . GLU B 2 116 ? 15.008 33.184 11.748 1.00 20.01 449 GLU X CA 1
ATOM 2255 C C . GLU B 2 116 ? 14.962 32.712 13.213 1.00 19.74 449 GLU X C 1
ATOM 2256 O O . GLU B 2 116 ? 15.092 33.529 14.139 1.00 18.98 449 GLU X O 1
ATOM 2262 N N . ALA B 2 117 ? 14.817 31.406 13.427 1.00 19.17 450 ALA X N 1
ATOM 2263 C CA . ALA B 2 117 ? 14.794 30.839 14.794 1.00 18.99 450 ALA X CA 1
ATOM 2264 C C . ALA B 2 117 ? 16.078 31.145 15.573 1.00 18.75 450 ALA X C 1
ATOM 2265 O O . ALA B 2 117 ? 16.036 31.525 16.737 1.00 20.17 450 ALA X O 1
ATOM 2267 N N . CYS B 2 118 ? 17.216 30.972 14.930 1.00 18.89 451 CYS X N 1
ATOM 2268 C CA . CYS B 2 118 ? 18.503 31.220 15.571 1.00 18.93 451 CYS X CA 1
ATOM 2269 C C . CYS B 2 118 ? 18.678 32.704 15.918 1.00 18.93 451 CYS X C 1
ATOM 2270 O O . CYS B 2 118 ? 19.202 33.045 16.976 1.00 18.54 451 CYS X O 1
ATOM 2273 N N . GLN B 2 119 ? 18.246 33.588 15.022 1.00 19.18 452 GLN X N 1
ATOM 2274 C CA . GLN B 2 119 ? 18.334 35.032 15.281 1.00 19.24 452 GLN X CA 1
ATOM 2275 C C . GLN B 2 119 ? 17.482 35.397 16.495 1.00 19.46 452 GLN X C 1
ATOM 2276 O O . GLN B 2 119 ? 17.916 36.168 17.362 1.00 19.13 452 GLN X O 1
ATOM 2282 N N . LEU B 2 120 ? 16.282 34.817 16.572 1.00 19.59 453 LEU X N 1
ATOM 2283 C CA . LEU B 2 120 ? 15.369 35.080 17.692 1.00 19.38 453 LEU X CA 1
ATOM 2284 C C . LEU B 2 120 ? 15.902 34.505 19.002 1.00 19.19 453 LEU X C 1
ATOM 2285 O O . LEU B 2 120 ? 15.758 35.106 20.054 1.00 18.90 453 LEU X O 1
ATOM 2290 N N . LEU B 2 121 ? 16.493 33.318 18.926 1.00 19.57 454 LEU X N 1
ATOM 2291 C CA . LEU B 2 121 ? 17.091 32.685 20.092 1.00 19.32 454 LEU X CA 1
ATOM 2292 C C . LEU B 2 121 ? 18.187 33.570 20.689 1.00 19.38 454 LEU X C 1
ATOM 2293 O O . LEU B 2 121 ? 18.193 33.823 21.899 1.00 18.89 454 LEU X O 1
ATOM 2298 N N . LEU B 2 122 ? 19.087 34.059 19.836 1.00 18.83 455 LEU X N 1
ATOM 2299 C CA . LEU B 2 122 ? 20.175 34.933 20.280 1.00 19.05 455 LEU X CA 1
ATOM 2300 C C . LEU B 2 122 ? 19.636 36.239 20.881 1.00 18.82 455 LEU X C 1
ATOM 2301 O O . LEU B 2 122 ? 20.108 36.693 21.920 1.00 18.18 455 LEU X O 1
ATOM 2306 N N . GLN B 2 123 ? 18.639 36.829 20.240 1.00 18.48 456 GLN X N 1
ATOM 2307 C CA . GLN B 2 123 ? 18.042 38.052 20.790 1.00 18.91 456 GLN X CA 1
ATOM 2308 C C . GLN B 2 123 ? 17.366 37.798 22.139 1.00 18.76 456 GLN X C 1
ATOM 2309 O O . GLN B 2 123 ? 17.396 38.646 23.019 1.00 18.69 456 GLN X O 1
ATOM 2315 N N . GLU B 2 124 ? 16.811 36.604 22.317 1.00 19.14 457 GLU X N 1
ATOM 2316 C CA . GLU B 2 124 ? 16.175 36.256 23.568 1.00 19.00 457 GLU X CA 1
ATOM 2317 C C . GLU B 2 124 ? 17.230 36.117 24.663 1.00 18.81 457 GLU X C 1
ATOM 2318 O O . GLU B 2 124 ? 17.041 36.609 25.772 1.00 18.09 457 GLU X O 1
ATOM 2324 N N . GLY B 2 125 ? 18.339 35.459 24.350 1.00 18.91 458 GLY X N 1
ATOM 2325 C CA . GLY B 2 125 ? 19.471 35.354 25.280 1.00 19.12 458 GLY X CA 1
ATOM 2326 C C . GLY B 2 125 ? 20.030 36.684 25.789 1.00 19.16 458 GLY X C 1
ATOM 2327 O O . GLY B 2 125 ? 20.333 36.822 26.982 1.00 18.42 458 GLY X O 1
ATOM 2328 N N . VAL B 2 126 ? 20.179 37.661 24.891 1.00 19.45 459 VAL X N 1
ATOM 2329 C CA . VAL B 2 126 ? 20.602 39.023 25.293 1.00 19.83 459 VAL X CA 1
ATOM 2330 C C . VAL B 2 126 ? 19.530 39.655 26.194 1.00 20.08 459 VAL X C 1
ATOM 2331 O O . VAL B 2 126 ? 19.845 40.210 27.245 1.00 20.07 459 VAL X O 1
ATOM 2335 N N . ARG B 2 127 ? 18.270 39.553 25.769 1.00 20.30 460 ARG X N 1
ATOM 2336 C CA . ARG B 2 127 ? 17.139 40.115 26.501 1.00 20.45 460 ARG X CA 1
ATOM 2337 C C . ARG B 2 127 ? 17.018 39.543 27.919 1.00 20.43 460 ARG X C 1
ATOM 2338 O O . ARG B 2 127 ? 16.667 40.260 28.848 1.00 20.39 460 ARG X O 1
ATOM 2346 N N . LEU B 2 128 ? 17.293 38.254 28.081 1.00 20.29 461 LEU X N 1
ATOM 2347 C CA . LEU B 2 128 ? 17.213 37.612 29.392 1.00 20.25 461 LEU X CA 1
ATOM 2348 C C . LEU B 2 128 ? 18.514 37.741 30.183 1.00 20.02 461 LEU X C 1
ATOM 2349 O O . LEU B 2 128 ? 18.609 37.226 31.290 1.00 19.76 461 LEU X O 1
ATOM 2354 N N . LYS B 2 129 ? 19.524 38.399 29.612 1.00 19.93 462 LYS X N 1
ATOM 2355 C CA . LYS B 2 129 ? 20.832 38.522 30.261 1.00 20.13 462 LYS X CA 1
ATOM 2356 C C . LYS B 2 129 ? 21.588 37.197 30.402 1.00 19.67 462 LYS X C 1
ATOM 2357 O O . LYS B 2 129 ? 22.433 37.056 31.289 1.00 18.93 462 LYS X O 1
ATOM 2363 N N . LYS B 2 130 ? 21.288 36.227 29.540 1.00 19.32 463 LYS X N 1
ATOM 2364 C CA . LYS B 2 130 ? 22.067 34.998 29.501 1.00 19.59 463 LYS X CA 1
ATOM 2365 C C . LYS B 2 130 ? 23.317 35.253 28.687 1.00 19.55 463 LYS X C 1
ATOM 2366 O O . LYS B 2 130 ? 24.365 34.655 28.949 1.00 19.83 463 LYS X O 1
ATOM 2372 N N . LEU B 2 131 ? 23.192 36.150 27.705 1.00 19.76 464 LEU X N 1
ATOM 2373 C CA . LEU B 2 131 ? 24.299 36.571 26.860 1.00 19.86 464 LEU X CA 1
ATOM 2374 C C . LEU B 2 131 ? 24.587 38.052 27.075 1.00 19.89 464 LEU X C 1
ATOM 2375 O O . LEU B 2 131 ? 23.679 38.831 27.263 1.00 19.47 464 LEU X O 1
ATOM 2380 N N . THR B 2 132 ? 25.855 38.434 26.993 1.00 20.16 465 THR X N 1
ATOM 2381 C CA . THR B 2 132 ? 26.222 39.835 26.986 1.00 20.38 465 THR X CA 1
ATOM 2382 C C . THR B 2 132 ? 25.647 40.521 25.747 1.00 20.68 465 THR X C 1
ATOM 2383 O O . THR B 2 132 ? 25.386 39.872 24.719 1.00 20.05 465 THR X O 1
ATOM 2387 N N . THR B 2 133 ? 25.466 41.834 25.867 1.00 20.55 466 THR X N 1
ATOM 2388 C CA . THR B 2 133 ? 25.030 42.692 24.771 1.00 20.66 466 THR X CA 1
ATOM 2389 C C . THR B 2 133 ? 26.031 42.652 23.606 1.00 20.84 466 THR X C 1
ATOM 2390 O O . THR B 2 133 ? 25.631 42.716 22.444 1.00 21.23 466 THR X O 1
ATOM 2394 N N . ASN B 2 134 ? 27.323 42.516 23.912 1.00 20.47 467 ASN X N 1
ATOM 2395 C CA . ASN B 2 134 ? 28.360 42.441 22.870 1.00 20.41 467 ASN X CA 1
ATOM 2396 C C . ASN B 2 134 ? 29.021 41.051 22.728 1.00 20.07 467 ASN X C 1
ATOM 2397 O O . ASN B 2 134 ? 30.245 40.946 22.523 1.00 19.89 467 ASN X O 1
ATOM 2402 N N . TYR B 2 135 ? 28.214 39.994 22.807 1.00 19.47 468 TYR X N 1
ATOM 2403 C CA . TYR B 2 135 ? 28.729 38.627 22.717 1.00 19.41 468 TYR X CA 1
ATOM 2404 C C . TYR B 2 135 ? 29.422 38.393 21.384 1.00 19.20 468 TYR X C 1
ATOM 2405 O O . TYR B 2 135 ? 29.025 38.954 20.357 1.00 19.16 468 TYR X O 1
ATOM 2414 N N . ARG B 2 136 ? 30.477 37.587 21.418 1.00 18.84 469 ARG X N 1
ATOM 2415 C CA . ARG B 2 136 ? 31.204 37.192 20.215 1.00 18.88 469 ARG X CA 1
ATOM 2416 C C . ARG B 2 136 ? 30.657 35.851 19.697 1.00 18.81 469 ARG X C 1
ATOM 2417 O O . ARG B 2 136 ? 30.441 34.920 20.478 1.00 17.93 469 ARG X O 1
ATOM 2425 N N . LEU B 2 137 ? 30.395 35.787 18.387 1.00 18.65 470 LEU X N 1
ATOM 2426 C CA . LEU B 2 137 ? 29.858 34.581 17.765 1.00 18.73 470 LEU X CA 1
ATOM 2427 C C . LEU B 2 137 ? 30.917 33.953 16.868 1.00 18.78 470 LEU X C 1
ATOM 2428 O O . LEU B 2 137 ? 31.592 34.667 16.114 1.00 18.43 470 LEU X O 1
ATOM 2433 N N . TYR B 2 138 ? 31.054 32.627 16.962 1.00 18.61 471 TYR X N 1
ATOM 2434 C CA . TYR B 2 138 ? 32.021 31.862 16.181 1.00 19.21 471 TYR X CA 1
ATOM 2435 C C . TYR B 2 138 ? 31.383 30.650 15.505 1.00 19.50 471 TYR X C 1
ATOM 2436 O O . TYR B 2 138 ? 30.415 30.086 16.000 1.00 19.13 471 TYR X O 1
ATOM 2445 N N . GLY B 2 139 ? 31.950 30.259 14.368 1.00 19.98 472 GLY X N 1
ATOM 2446 C CA . GLY B 2 139 ? 31.690 28.941 13.798 1.00 19.85 472 GLY X CA 1
ATOM 2447 C C . GLY B 2 139 ? 32.533 27.936 14.576 1.00 19.78 472 GLY X C 1
ATOM 2448 O O . GLY B 2 139 ? 33.616 28.260 15.037 1.00 19.89 472 GLY X O 1
ATOM 2449 N N . HIS B 2 140 ? 32.000 26.731 14.753 1.00 19.58 473 HIS X N 1
ATOM 2450 C CA . HIS B 2 140 ? 32.709 25.608 15.407 1.00 19.26 473 HIS X CA 1
ATOM 2451 C C . HIS B 2 140 ? 34.132 25.442 14.847 1.00 19.47 473 HIS X C 1
ATOM 2452 O O . HIS B 2 140 ? 35.086 25.247 15.604 1.00 19.05 473 HIS X O 1
ATOM 2459 N N . ARG B 2 141 ? 34.275 25.524 13.525 1.00 19.31 474 ARG X N 1
ATOM 2460 C CA . ARG B 2 141 ? 35.585 25.367 12.883 1.00 19.58 474 ARG X CA 1
ATOM 2461 C C . ARG B 2 141 ? 36.681 26.345 13.297 1.00 19.86 474 ARG X C 1
ATOM 2462 O O . ARG B 2 141 ? 37.857 26.060 13.074 1.00 19.61 474 ARG X O 1
ATOM 2470 N N . GLN B 2 142 ? 36.310 27.493 13.866 1.00 19.90 475 GLN X N 1
ATOM 2471 C CA . GLN B 2 142 ? 37.305 28.464 14.332 1.00 19.86 475 GLN X CA 1
ATOM 2472 C C . GLN B 2 142 ? 37.962 28.013 15.645 1.00 20.04 475 GLN X C 1
ATOM 2473 O O . GLN B 2 142 ? 39.035 28.491 15.986 1.00 20.29 475 GLN X O 1
ATOM 2479 N N . LEU B 2 143 ? 37.320 27.102 16.370 1.00 19.95 476 LEU X N 1
ATOM 2480 C CA . LEU B 2 143 ? 37.763 26.675 17.693 1.00 20.68 476 LEU X CA 1
ATOM 2481 C C . LEU B 2 143 ? 38.167 25.191 17.782 1.00 21.34 476 LEU X C 1
ATOM 2482 O O . LEU B 2 143 ? 38.698 24.737 18.804 1.00 21.82 476 LEU X O 1
ATOM 2487 N N . SER B 2 144 ? 37.925 24.445 16.711 1.00 21.16 477 SER X N 1
ATOM 2488 C CA . SER B 2 144 ? 38.103 23.018 16.690 1.00 21.54 477 SER X CA 1
ATOM 2489 C C . SER B 2 144 ? 38.383 22.605 15.234 1.00 21.44 477 SER X C 1
ATOM 2490 O O . SER B 2 144 ? 37.988 23.304 14.294 1.00 21.26 477 SER X O 1
ATOM 2493 N N . ALA B 2 145 ? 39.087 21.490 15.052 1.00 20.93 478 ALA X N 1
ATOM 2494 C CA . ALA B 2 145 ? 39.459 21.033 13.713 1.00 20.73 478 ALA X CA 1
ATOM 2495 C C . ALA B 2 145 ? 38.274 20.300 13.086 1.00 20.71 478 ALA X C 1
ATOM 2496 O O . ALA B 2 145 ? 38.076 19.107 13.300 1.00 20.74 478 ALA X O 1
ATOM 2498 N N . THR B 2 146 ? 37.458 21.034 12.334 1.00 20.71 479 THR X N 1
ATOM 2499 C CA . THR B 2 146 ? 36.207 20.484 11.842 1.00 20.21 479 THR X CA 1
ATOM 2500 C C . THR B 2 146 ? 35.633 21.250 10.668 1.00 20.17 479 THR X C 1
ATOM 2501 O O . THR B 2 146 ? 35.918 22.428 10.478 1.00 19.61 479 THR X O 1
ATOM 2505 N N . GLU B 2 147 ? 34.785 20.576 9.905 1.00 20.35 480 GLU X N 1
ATOM 2506 C CA . GLU B 2 147 ? 33.984 21.239 8.874 1.00 20.73 480 GLU X CA 1
ATOM 2507 C C . GLU B 2 147 ? 32.823 22.070 9.455 1.00 20.20 480 GLU X C 1
ATOM 2508 O O . GLU B 2 147 ? 32.358 23.046 8.846 1.00 18.96 480 GLU X O 1
ATOM 2514 N N . SER B 2 148 ? 32.352 21.658 10.631 1.00 19.22 481 SER X N 1
ATOM 2515 C CA . SER B 2 148 ? 31.221 22.285 11.321 1.00 19.29 481 SER X CA 1
ATOM 2516 C C . SER B 2 148 ? 31.402 23.798 11.425 1.00 18.95 481 SER X C 1
ATOM 2517 O O . SER B 2 148 ? 32.506 24.263 11.729 1.00 18.53 481 SER X O 1
ATOM 2520 N N . PRO B 2 149 ? 30.324 24.583 11.189 1.00 18.70 482 PRO X N 1
ATOM 2521 C CA . PRO B 2 149 ? 28.917 24.263 10.904 1.00 18.85 482 PRO X CA 1
ATOM 2522 C C . PRO B 2 149 ? 28.554 24.046 9.440 1.00 18.82 482 PRO X C 1
ATOM 2523 O O . PRO B 2 149 ? 27.384 24.162 9.094 1.00 19.81 482 PRO X O 1
ATOM 2527 N N . GLY B 2 150 ? 29.529 23.742 8.598 1.00 18.75 483 GLY X N 1
ATOM 2528 C CA . GLY B 2 150 ? 29.287 23.572 7.169 1.00 18.72 483 GLY X CA 1
ATOM 2529 C C . GLY B 2 150 ? 29.591 24.871 6.444 1.00 18.58 483 GLY X C 1
ATOM 2530 O O . GLY B 2 150 ? 29.178 25.933 6.877 1.00 18.26 483 GLY X O 1
ATOM 2531 N N . GLU B 2 151 ? 30.280 24.766 5.318 1.00 18.50 484 GLU X N 1
ATOM 2532 C CA . GLU B 2 151 ? 30.723 25.923 4.549 1.00 18.53 484 GLU X CA 1
ATOM 2533 C C . GLU B 2 151 ? 29.613 26.965 4.294 1.00 18.33 484 GLU X C 1
ATOM 2534 O O . GLU B 2 151 ? 29.845 28.170 4.476 1.00 17.06 484 GLU X O 1
ATOM 2540 N N . GLU B 2 152 ? 28.429 26.506 3.867 1.00 18.32 485 GLU X N 1
ATOM 2541 C CA . GLU B 2 152 ? 27.334 27.417 3.490 1.00 18.20 485 GLU X CA 1
ATOM 2542 C C . GLU B 2 152 ? 26.755 28.105 4.708 1.00 18.12 485 GLU X C 1
ATOM 2543 O O . GLU B 2 152 ? 26.375 29.266 4.631 1.00 17.86 485 GLU X O 1
ATOM 2549 N N . LEU B 2 153 ? 26.679 27.392 5.830 1.00 18.19 486 LEU X N 1
ATOM 2550 C CA . LEU B 2 153 ? 26.224 28.018 7.066 1.00 18.30 486 LEU X CA 1
ATOM 2551 C C . LEU B 2 153 ? 27.298 28.970 7.609 1.00 17.96 486 LEU X C 1
ATOM 2552 O O . LEU B 2 153 ? 26.995 30.086 8.048 1.00 17.29 486 LEU X O 1
ATOM 2557 N N . TYR B 2 154 ? 28.554 28.551 7.548 1.00 18.22 487 TYR X N 1
ATOM 2558 C CA . TYR B 2 154 ? 29.653 29.411 7.996 1.00 18.57 487 TYR X CA 1
ATOM 2559 C C . TYR B 2 154 ? 29.731 30.706 7.203 1.00 18.74 487 TYR X C 1
ATOM 2560 O O . TYR B 2 154 ? 29.934 31.774 7.779 1.00 19.18 487 TYR X O 1
ATOM 2569 N N . LYS B 2 155 ? 29.589 30.625 5.886 1.00 19.53 488 LYS X N 1
ATOM 2570 C CA . LYS B 2 155 ? 29.617 31.835 5.067 1.00 20.16 488 LYS X CA 1
ATOM 2571 C C . LYS B 2 155 ? 28.504 32.815 5.485 1.00 20.54 488 LYS X C 1
ATOM 2572 O O . LYS B 2 155 ? 28.698 34.028 5.439 1.00 20.46 488 LYS X O 1
ATOM 2578 N N . ILE B 2 156 ? 27.359 32.284 5.911 1.00 20.41 489 ILE X N 1
ATOM 2579 C CA . ILE B 2 156 ? 26.249 33.131 6.357 1.00 20.77 489 ILE X CA 1
ATOM 2580 C C . ILE B 2 156 ? 26.567 33.824 7.697 1.00 20.77 489 ILE X C 1
ATOM 2581 O O . ILE B 2 156 ? 26.447 35.042 7.812 1.00 20.09 489 ILE X O 1
ATOM 2586 N N . ILE B 2 157 ? 26.988 33.057 8.700 1.00 21.04 490 ILE X N 1
ATOM 2587 C CA . ILE B 2 157 ? 27.215 33.622 10.029 1.00 20.75 490 ILE X CA 1
ATOM 2588 C C . ILE B 2 157 ? 28.444 34.560 10.077 1.00 20.43 490 ILE X C 1
ATOM 2589 O O . ILE B 2 157 ? 28.496 35.438 10.931 1.00 19.95 490 ILE X O 1
ATOM 2594 N N . LYS B 2 158 ? 29.415 34.367 9.179 1.00 20.00 491 LYS X N 1
ATOM 2595 C CA . LYS B 2 158 ? 30.538 35.304 9.035 1.00 20.15 491 LYS X CA 1
ATOM 2596 C C . LYS B 2 158 ? 30.091 36.739 8.747 1.00 19.73 491 LYS X C 1
ATOM 2597 O O . LYS B 2 158 ? 30.848 37.658 8.987 1.00 20.05 491 LYS X O 1
ATOM 2603 N N . LYS B 2 159 ? 28.889 36.920 8.203 1.00 19.70 492 LYS X N 1
ATOM 2604 C CA . LYS B 2 159 ? 28.345 38.253 7.911 1.00 19.67 492 LYS X CA 1
ATOM 2605 C C . LYS B 2 159 ? 27.412 38.794 8.993 1.00 19.67 492 LYS X C 1
ATOM 2606 O O . LYS B 2 159 ? 26.853 39.883 8.832 1.00 19.64 492 LYS X O 1
ATOM 2612 N N . TRP B 2 160 ? 27.239 38.045 10.080 1.00 19.14 493 TRP X N 1
ATOM 2613 C CA . TRP B 2 160 ? 26.436 38.504 11.206 1.00 19.57 493 TRP X CA 1
ATOM 2614 C C . TRP B 2 160 ? 27.239 39.470 12.085 1.00 19.63 493 TRP X C 1
ATOM 2615 O O . TRP B 2 160 ? 28.451 39.297 12.264 1.00 19.61 493 TRP X O 1
ATOM 2626 N N . PRO B 2 161 ? 26.565 40.493 12.645 1.00 19.96 494 PRO X N 1
ATOM 2627 C CA . PRO B 2 161 ? 27.296 41.559 13.326 1.00 20.14 494 PRO X CA 1
ATOM 2628 C C . PRO B 2 161 ? 28.128 41.093 14.534 1.00 20.30 494 PRO X C 1
ATOM 2629 O O . PRO B 2 161 ? 29.184 41.676 14.804 1.00 21.12 494 PRO X O 1
ATOM 2633 N N . HIS B 2 162 ? 27.683 40.053 15.232 1.00 19.71 495 HIS X N 1
ATOM 2634 C CA . HIS B 2 162 ? 28.432 39.560 16.388 1.00 19.60 495 HIS X CA 1
ATOM 2635 C C . HIS B 2 162 ? 29.602 38.626 16.045 1.00 19.38 495 HIS X C 1
ATOM 2636 O O . HIS B 2 162 ? 30.364 38.240 16.938 1.00 18.55 495 HIS X O 1
ATOM 2643 N N . TRP B 2 163 ? 29.743 38.256 14.768 1.00 19.40 496 TRP X N 1
ATOM 2644 C CA . TRP B 2 163 ? 30.805 37.343 14.369 1.00 19.59 496 TRP X CA 1
ATOM 2645 C C . TRP B 2 163 ? 32.162 37.941 14.734 1.00 19.50 496 TRP X C 1
ATOM 2646 O O . TRP B 2 163 ? 32.366 39.150 14.614 1.00 19.08 496 TRP X O 1
ATOM 2657 N N . SER B 2 164 ? 33.068 37.093 15.218 1.00 19.60 497 SER X N 1
ATOM 2658 C CA . SER B 2 164 ? 34.428 37.496 15.546 1.00 19.41 497 SER X CA 1
ATOM 2659 C C . SER B 2 164 ? 35.433 36.478 15.021 1.00 19.71 497 SER X C 1
ATOM 2660 O O . SER B 2 164 ? 35.132 35.273 14.953 1.00 19.46 497 SER X O 1
ATOM 2663 N N . HIS B 2 165 ? 36.614 36.964 14.617 1.00 19.27 498 HIS X N 1
ATOM 2664 C CA . HIS B 2 165 ? 37.744 36.082 14.308 1.00 19.51 498 HIS X CA 1
ATOM 2665 C C . HIS B 2 165 ? 38.827 36.134 15.376 1.00 19.79 498 HIS X C 1
ATOM 2666 O O . HIS B 2 165 ? 39.923 35.624 15.165 1.00 20.23 498 HIS X O 1
ATOM 2673 N N . GLU B 2 166 ? 38.511 36.728 16.523 1.00 20.30 499 GLU X N 1
ATOM 2674 C CA . GLU B 2 166 ? 39.425 36.772 17.660 1.00 20.85 499 GLU X CA 1
ATOM 2675 C C . GLU B 2 166 ? 38.922 35.827 18.739 1.00 21.18 499 GLU X C 1
ATOM 2676 O O . GLU B 2 166 ? 39.518 34.782 19.020 1.00 21.35 499 GLU X O 1
#

Foldseek 3Di:
DEQECVNLVFDPDPDDFDWADDAFQEEEEFELAAAADQDPVVVSVQQRVQQCCCCPVVVDRNQAQWEAGLVLYIYGGVHLIGFGCVLVDCVDSNRYHYYYYYHAAQPNARHPSSVVSVVVVQVVCCVVRRYPPLHAYEFSCVVPVVDPRSHHVRHRVSCVPPPRYD/DAEQECVRLPHDDFQDDFAWADFQFQEEEEFAPAAAADADSVVVSVLVNVQQCCVCPVVNHRWRFAQWEFGLNLHIYGTVHLTGFGRQAPPPSHRYHYYYYYHAAQPNARDPSRVVSVVVVVVVSCVVRNHPPQHAYYYSVLRDPDCTPHPNHRVVCCPPPRYDSD

CATH classification: 3.40.80.10

InterPro domains:
  IPR002502 N-acetylmuramoyl-L-alanine amidase domain [PF01510] (79-206)
  IPR002502 N-acetylmuramoyl-L-alanine amidase domain [SM00644] (69-206)
  IPR002502 N-acetylmuramoyl-L-alanine amidase domain [cd06583] (80-208)
  IPR002502 N-acetylmuramoyl-L-alanine amidase domain [cd06583] (266-363)
  IPR006619 Peptidoglycan recognition protein family domain, metazoa/bacteria [SM00701] (57-200)
  IPR006619 Peptidoglycan recognition protein family domain, metazoa/bacteria [SM00701] (234-369)
  IPR015510 Peptidoglycan recognition protein [PTHR11022] (49-219)
  IPR036505 N-acetylmuramoyl-L-alanine amidase/PGRP domain superfamily [G3DSA:3.40.80.10] (51-229)
  IPR036505 N-acetylmuramoyl-L-alanine amidase/PGRP domain superfamily [G3DSA:3.40.80.10] (230-369)
  IPR036505 N-acetylmuramoyl-L-alanine amidase/PGRP domain superfamily [SSF55846] (58-221)
  IPR036505 N-acetylmuramoyl-L-alanine amidase/PGRP domain superfamily [SSF55846] (236-366)